Protein AF-A0A914XZV6-F1 (afdb_monomer_lite)

Foldseek 3Di:
DDDDDDDDDDDDDPDDDDDDDDDPPPPVVVVVVVVLVVLLVVAQLAADLCLQQLRDPCAPSDSYHLAPVSLPADLAADPCLVVPNDPCRSNDSYGWQSQADPCLVVVNDPDPRDRHDNDDDDPVNVVSSVVVVVVVVVVVVVVVVPDPDDDDPPPPPDDDDDDDDDDDDDDDDDDDDDDDDDDD

Organism: NCBI:txid310955

Sequence (184 aa):
MEKENPPSTSNTSNCFPSGNNDCDNGDKQKSFSAKQETKRQKYGHLICKFFREGNCREGDSCFYSHNAADSHRTPQLCKEYITGQCRKSLKCNFWHGEHPCKDFHFGRCNALKCRFSHQPLDEYTKAVFDKALKDEEETAASAAANVIPLPPPFSSSQNIPVHCLPPTFPTFSQSANHKKYCAV

Structure (mmCIF, N/CA/C/O backbone):
data_AF-A0A914XZV6-F1
#
_entry.id   AF-A0A914XZV6-F1
#
loop_
_atom_site.group_PDB
_atom_site.id
_atom_site.type_symbol
_atom_site.label_atom_id
_atom_site.label_alt_id
_atom_site.label_comp_id
_atom_site.label_asym_id
_atom_site.label_entity_id
_atom_site.label_seq_id
_atom_site.pdbx_PDB_ins_code
_atom_site.Cartn_x
_atom_site.Cartn_y
_atom_site.Cartn_z
_atom_site.occupancy
_atom_site.B_iso_or_equiv
_atom_site.auth_seq_id
_atom_site.auth_comp_id
_atom_site.auth_asym_id
_atom_site.auth_atom_id
_atom_site.pdbx_PDB_model_num
ATOM 1 N N . MET A 1 1 ? 23.688 -37.736 9.002 1.00 46.72 1 MET A N 1
ATOM 2 C CA . MET A 1 1 ? 23.947 -36.460 8.302 1.00 46.72 1 MET A CA 1
ATOM 3 C C . MET A 1 1 ? 24.187 -36.899 6.870 1.00 46.72 1 MET A C 1
ATOM 5 O O . MET A 1 1 ? 25.152 -37.605 6.669 1.00 46.72 1 MET A O 1
ATOM 9 N N . GLU A 1 2 ? 23.241 -36.843 5.945 1.00 47.66 2 GLU A N 1
ATOM 10 C CA . GLU A 1 2 ? 22.457 -35.699 5.479 1.00 47.66 2 GLU A CA 1
ATOM 11 C C . GLU A 1 2 ? 20.963 -36.020 5.327 1.00 47.66 2 GLU A C 1
ATOM 13 O O . GLU A 1 2 ? 20.524 -37.154 5.499 1.00 47.66 2 GLU A O 1
ATOM 18 N N . LYS A 1 3 ? 20.186 -34.955 5.137 1.00 42.34 3 LYS A N 1
ATOM 19 C CA . LYS A 1 3 ? 18.730 -34.904 5.216 1.00 42.34 3 LYS A CA 1
ATOM 20 C C . LYS A 1 3 ? 18.125 -35.098 3.828 1.00 42.34 3 LYS A C 1
ATOM 22 O O . LYS A 1 3 ? 18.463 -34.341 2.925 1.00 42.34 3 LYS A O 1
ATOM 27 N N . GLU A 1 4 ? 17.159 -35.999 3.708 1.00 46.44 4 GLU A N 1
ATOM 28 C CA . GLU A 1 4 ? 16.165 -35.941 2.637 1.00 46.44 4 GLU A CA 1
ATOM 29 C C . GLU A 1 4 ? 14.956 -35.116 3.114 1.00 46.44 4 GLU A C 1
ATOM 31 O O . GLU A 1 4 ? 14.450 -35.315 4.222 1.00 46.44 4 GLU A O 1
ATOM 36 N N . ASN A 1 5 ? 14.506 -34.161 2.297 1.00 48.47 5 ASN A N 1
ATOM 37 C CA . ASN A 1 5 ? 13.166 -33.568 2.364 1.00 48.47 5 ASN A CA 1
ATOM 38 C C . ASN A 1 5 ? 12.694 -33.238 0.920 1.00 48.47 5 ASN A C 1
ATOM 40 O O . ASN A 1 5 ? 13.542 -32.903 0.091 1.00 48.47 5 ASN A O 1
ATOM 44 N N . PRO A 1 6 ? 11.387 -33.372 0.605 1.00 57.28 6 PRO A N 1
ATOM 45 C CA . PRO A 1 6 ? 10.841 -33.671 -0.729 1.00 57.28 6 PRO A CA 1
ATOM 46 C C . PRO A 1 6 ? 10.378 -32.399 -1.507 1.00 57.28 6 PRO A C 1
ATOM 48 O O . PRO A 1 6 ? 10.600 -31.286 -1.026 1.00 57.28 6 PRO A O 1
ATOM 51 N N . PRO A 1 7 ? 9.788 -32.508 -2.726 1.00 50.50 7 PRO A N 1
ATOM 52 C CA . PRO A 1 7 ? 9.706 -31.407 -3.688 1.00 50.50 7 PRO A CA 1
ATOM 53 C C . PRO A 1 7 ? 8.524 -30.468 -3.411 1.00 50.50 7 PRO A C 1
ATOM 55 O O . PRO A 1 7 ? 7.387 -30.914 -3.267 1.00 50.50 7 PRO A O 1
ATOM 58 N N . SER A 1 8 ? 8.757 -29.154 -3.414 1.00 43.28 8 SER A N 1
ATOM 59 C CA . SER A 1 8 ? 7.680 -28.160 -3.417 1.00 43.28 8 SER A CA 1
ATOM 60 C C . SER A 1 8 ? 7.271 -27.816 -4.851 1.00 43.28 8 SER A C 1
ATOM 62 O O . SER A 1 8 ? 7.803 -26.922 -5.506 1.00 43.28 8 SER A O 1
ATOM 64 N N . THR A 1 9 ? 6.283 -28.550 -5.353 1.00 48.03 9 THR A N 1
ATOM 65 C CA . THR A 1 9 ? 5.455 -28.119 -6.480 1.00 48.03 9 THR A CA 1
ATOM 66 C C . THR A 1 9 ? 4.434 -27.086 -6.004 1.00 48.03 9 THR A C 1
ATOM 68 O O . THR A 1 9 ? 3.605 -27.410 -5.157 1.00 48.03 9 THR A O 1
ATOM 71 N N . SER A 1 10 ? 4.409 -25.902 -6.614 1.00 41.22 10 SER A N 1
ATOM 72 C CA . SER A 1 10 ? 3.159 -25.162 -6.852 1.00 41.22 10 SER A CA 1
ATOM 73 C C . SER A 1 10 ? 3.355 -24.064 -7.899 1.00 41.22 10 SER A C 1
ATOM 75 O O . SER A 1 10 ? 3.516 -22.880 -7.620 1.00 41.22 10 SER A O 1
ATOM 77 N N . ASN A 1 11 ? 3.276 -24.497 -9.157 1.00 51.00 11 ASN A N 1
ATOM 78 C CA . ASN A 1 11 ? 2.692 -23.690 -10.221 1.00 51.00 11 ASN A CA 1
ATOM 79 C C . ASN A 1 11 ? 1.248 -23.332 -9.834 1.00 51.00 11 ASN A C 1
ATOM 81 O O . ASN A 1 11 ? 0.479 -24.224 -9.483 1.00 51.00 11 ASN A O 1
ATOM 85 N N . THR A 1 12 ? 0.843 -22.075 -10.006 1.00 42.53 12 THR A N 1
ATOM 86 C CA . THR A 1 12 ? -0.528 -21.772 -10.446 1.00 42.53 12 THR A CA 1
ATOM 87 C C . THR A 1 12 ? -0.445 -20.870 -11.665 1.00 42.53 12 THR A C 1
ATOM 89 O O . THR A 1 12 ? -0.319 -19.651 -11.613 1.00 42.53 12 THR A O 1
ATOM 92 N N . SER A 1 13 ? -0.420 -21.551 -12.800 1.00 57.28 13 SER A N 1
ATOM 93 C CA . SER A 1 13 ? -0.548 -21.012 -14.137 1.00 57.28 13 SER A CA 1
ATOM 94 C C . SER A 1 13 ? -1.984 -20.518 -14.317 1.00 57.28 13 SER A C 1
ATOM 96 O O . SER A 1 13 ? -2.898 -21.330 -14.393 1.00 57.28 13 SER A O 1
ATOM 98 N N . ASN A 1 14 ? -2.187 -19.207 -14.433 1.00 48.38 14 ASN A N 1
ATOM 99 C CA . ASN A 1 14 ? -3.430 -18.652 -14.970 1.00 48.38 14 ASN A CA 1
ATOM 100 C C . ASN A 1 14 ? -3.168 -18.097 -16.374 1.00 48.38 14 ASN A C 1
ATOM 102 O O . ASN A 1 14 ? -3.183 -16.890 -16.597 1.00 48.38 14 ASN A O 1
ATOM 106 N N . CYS A 1 15 ? -2.932 -19.007 -17.319 1.00 48.03 15 CYS A N 1
ATOM 107 C CA . CYS A 1 15 ? -3.104 -18.746 -18.746 1.00 48.03 15 CYS A CA 1
ATOM 108 C C . CYS A 1 15 ? -4.322 -19.546 -19.211 1.00 48.03 15 CYS A C 1
ATOM 110 O O . CYS A 1 15 ? -4.257 -20.764 -19.364 1.00 48.03 15 CYS A O 1
ATOM 112 N N . PHE A 1 16 ? -5.444 -18.854 -19.397 1.00 35.69 16 PHE A N 1
ATOM 113 C CA . PHE A 1 16 ? -6.627 -19.397 -20.060 1.00 35.69 16 PHE A CA 1
ATOM 114 C C . PHE A 1 16 ? -6.326 -19.604 -21.557 1.00 35.69 16 PHE A C 1
ATOM 116 O O . PHE A 1 16 ? -5.822 -18.672 -22.188 1.00 35.69 16 PHE A O 1
ATOM 123 N N . PRO A 1 17 ? -6.635 -20.769 -22.159 1.00 53.19 17 PRO A N 1
ATOM 124 C CA . PRO A 1 17 ? -6.416 -20.994 -23.578 1.00 53.19 17 PRO A CA 1
ATOM 125 C C . PRO A 1 17 ? -7.685 -20.634 -24.352 1.00 53.19 17 PRO A C 1
ATOM 127 O O . PRO A 1 17 ? -8.712 -21.303 -24.254 1.00 53.19 17 PRO A O 1
ATOM 130 N N . SER A 1 18 ? -7.626 -19.573 -25.146 1.00 45.50 18 SER A N 1
ATOM 131 C CA . SER A 1 18 ? -8.522 -19.387 -26.287 1.00 45.50 18 SER A CA 1
ATOM 132 C C . SER A 1 18 ? -7.847 -18.470 -27.295 1.00 45.50 18 SER A C 1
ATOM 134 O O . SER A 1 18 ? -7.650 -17.290 -27.025 1.00 45.50 18 SER A O 1
ATOM 136 N N . GLY A 1 19 ? -7.519 -19.026 -28.460 1.00 39.50 19 GLY A N 1
ATOM 137 C CA . GLY A 1 19 ? -7.126 -18.260 -29.639 1.00 39.50 19 GLY A CA 1
ATOM 138 C C . GLY A 1 19 ? -5.653 -18.397 -29.995 1.00 39.50 19 GLY A C 1
ATOM 139 O O . GLY A 1 19 ? -4.787 -17.760 -29.406 1.00 39.50 19 GLY A O 1
ATOM 140 N N . ASN A 1 20 ? -5.407 -19.228 -31.001 1.00 56.09 20 ASN A N 1
ATOM 141 C CA . ASN A 1 20 ? -4.133 -19.413 -31.679 1.00 56.09 20 ASN A CA 1
ATOM 142 C C . ASN A 1 20 ? -3.573 -18.063 -32.149 1.00 56.09 20 ASN A C 1
ATOM 144 O O . ASN A 1 20 ? -4.274 -17.325 -32.836 1.00 56.09 20 ASN A O 1
ATOM 148 N N . ASN A 1 21 ? -2.310 -17.790 -31.829 1.00 46.31 21 ASN A N 1
ATOM 149 C CA . ASN A 1 21 ? -1.455 -16.884 -32.586 1.00 46.31 21 ASN A CA 1
ATOM 150 C C . ASN A 1 21 ? -0.027 -17.420 -32.495 1.00 46.31 21 ASN A C 1
ATOM 152 O O . ASN A 1 21 ? 0.624 -17.305 -31.456 1.00 46.31 21 ASN A O 1
ATOM 156 N N . ASP A 1 22 ? 0.434 -18.017 -33.590 1.00 51.00 22 ASP A N 1
ATOM 157 C CA . ASP A 1 22 ? 1.842 -18.267 -33.858 1.00 51.00 22 ASP A CA 1
ATOM 158 C C . ASP A 1 22 ? 2.616 -16.947 -33.737 1.00 51.00 22 ASP A C 1
ATOM 160 O O . ASP A 1 22 ? 2.443 -16.025 -34.535 1.00 51.00 22 ASP A O 1
ATOM 164 N N . CYS A 1 23 ? 3.455 -16.828 -32.709 1.00 53.78 23 CYS A N 1
ATOM 165 C CA . CYS A 1 23 ? 4.349 -15.691 -32.529 1.00 53.78 23 CYS A CA 1
ATOM 166 C C . CYS A 1 23 ? 5.803 -16.168 -32.503 1.00 53.78 23 CYS A C 1
ATOM 168 O O . CYS A 1 23 ? 6.441 -16.276 -31.456 1.00 53.78 23 CYS A O 1
ATOM 170 N N . ASP A 1 24 ? 6.341 -16.420 -33.696 1.00 56.81 24 ASP A N 1
ATOM 171 C CA . ASP A 1 24 ? 7.783 -16.508 -33.922 1.00 56.81 24 ASP A CA 1
ATOM 172 C C . ASP A 1 24 ? 8.418 -15.134 -33.617 1.00 56.81 24 ASP A C 1
ATOM 174 O O . ASP A 1 24 ? 8.436 -14.209 -34.428 1.00 56.81 24 ASP A O 1
ATOM 178 N N . ASN A 1 25 ? 8.817 -14.952 -32.356 1.00 57.12 25 ASN A N 1
ATOM 179 C CA . ASN A 1 25 ? 9.500 -13.763 -31.834 1.00 57.12 25 ASN A CA 1
ATOM 180 C C . ASN A 1 25 ? 10.600 -14.173 -30.823 1.00 57.12 25 ASN A C 1
ATOM 182 O O . ASN A 1 25 ? 10.847 -13.510 -29.810 1.00 57.12 25 ASN A O 1
ATOM 186 N N . GLY A 1 26 ? 11.243 -15.317 -31.092 1.00 54.28 26 GLY A N 1
ATOM 187 C CA . GLY A 1 26 ? 12.045 -16.093 -30.139 1.00 54.28 26 GLY A CA 1
ATOM 188 C C . GLY A 1 26 ? 13.402 -15.507 -29.732 1.00 54.28 26 GLY A C 1
ATOM 189 O O . GLY A 1 26 ? 13.894 -15.826 -28.649 1.00 54.28 26 GLY A O 1
ATOM 190 N N . ASP A 1 27 ? 14.000 -14.607 -30.515 1.00 57.16 27 ASP A N 1
ATOM 191 C CA . ASP A 1 27 ? 15.376 -14.160 -30.237 1.00 57.16 27 ASP A CA 1
ATOM 192 C C . ASP A 1 27 ? 15.462 -12.885 -29.384 1.00 57.16 27 ASP A C 1
ATOM 194 O O . ASP A 1 27 ? 16.403 -12.697 -28.606 1.00 57.16 27 ASP A O 1
ATOM 198 N N . LYS A 1 28 ? 14.458 -12.001 -29.457 1.00 52.66 28 LYS A N 1
ATOM 199 C CA . LYS A 1 28 ? 14.487 -10.718 -28.728 1.00 52.66 28 LYS A CA 1
ATOM 200 C C . LYS A 1 28 ? 13.964 -10.831 -27.297 1.00 52.66 28 LYS A C 1
ATOM 202 O O . LYS A 1 28 ? 14.504 -10.167 -26.416 1.00 52.66 28 LYS A O 1
ATOM 207 N N . GLN A 1 29 ? 12.984 -11.694 -27.028 1.00 55.72 29 GLN A N 1
ATOM 208 C CA . GLN A 1 29 ? 12.427 -11.867 -25.677 1.00 55.72 29 GLN A CA 1
ATOM 209 C C . GLN A 1 29 ? 13.395 -12.593 -24.724 1.00 55.72 29 GLN A C 1
ATOM 211 O O . GLN A 1 29 ? 13.453 -12.279 -23.533 1.00 55.72 29 GLN A O 1
ATOM 216 N N . LYS A 1 30 ? 14.229 -13.498 -25.252 1.00 53.41 30 LYS A N 1
ATOM 217 C CA . LYS A 1 30 ? 15.160 -14.325 -24.465 1.00 53.41 30 LYS A CA 1
ATOM 218 C C . LYS A 1 30 ? 16.270 -13.512 -23.786 1.00 53.41 30 LYS A C 1
ATOM 220 O O . LYS A 1 30 ? 16.672 -13.816 -22.664 1.00 53.41 30 LYS A O 1
ATOM 225 N N . SER A 1 31 ? 16.729 -12.438 -24.431 1.00 58.28 31 SER A N 1
ATOM 226 C CA . SER A 1 31 ? 17.808 -11.582 -23.915 1.00 58.28 31 SER A CA 1
ATOM 227 C C . SER A 1 31 ? 17.356 -10.606 -22.815 1.00 58.28 31 SER A C 1
ATOM 229 O O . SER A 1 31 ? 18.148 -10.271 -21.929 1.00 58.28 31 SER A O 1
ATOM 231 N N . PHE A 1 32 ? 16.084 -10.187 -22.810 1.00 58.97 32 PHE A N 1
ATOM 232 C CA . PHE A 1 32 ? 15.532 -9.296 -21.781 1.00 58.97 32 PHE A CA 1
ATOM 233 C C . PHE A 1 32 ? 15.260 -10.021 -20.456 1.00 58.97 32 PHE A C 1
ATOM 235 O O . PHE A 1 32 ? 15.641 -9.499 -19.404 1.00 58.97 32 PHE A O 1
ATOM 242 N N . SER A 1 33 ? 14.681 -11.227 -20.490 1.00 64.44 33 SER A N 1
ATOM 243 C CA . SER A 1 33 ? 14.418 -12.014 -19.272 1.00 64.44 33 SER A CA 1
ATOM 244 C C . SER A 1 33 ? 15.703 -12.482 -18.587 1.00 64.44 33 SER A C 1
ATOM 246 O O . SER A 1 33 ? 15.841 -12.310 -17.379 1.00 64.44 33 SER A O 1
ATOM 248 N N . ALA A 1 34 ? 16.708 -12.940 -19.345 1.00 69.69 34 ALA A N 1
ATOM 249 C CA . ALA A 1 34 ? 18.006 -13.325 -18.776 1.00 69.69 34 ALA A CA 1
ATOM 250 C C . ALA A 1 34 ? 18.707 -12.148 -18.062 1.00 69.69 34 ALA A C 1
ATOM 252 O O . ALA A 1 34 ? 19.326 -12.293 -17.003 1.00 69.69 34 ALA A O 1
ATOM 253 N N . LYS A 1 35 ? 18.567 -10.932 -18.604 1.00 70.19 35 LYS A N 1
ATOM 254 C CA . LYS A 1 35 ? 19.111 -9.716 -17.986 1.00 70.19 35 LYS A CA 1
ATOM 255 C C . LYS A 1 35 ? 18.319 -9.265 -16.752 1.00 70.19 35 LYS A C 1
ATOM 257 O O . LYS A 1 35 ? 18.899 -8.649 -15.859 1.00 70.19 35 LYS A O 1
ATOM 262 N N . GLN A 1 36 ? 17.016 -9.536 -16.679 1.00 73.12 36 GLN A N 1
ATOM 263 C CA . GLN A 1 36 ? 16.234 -9.290 -15.462 1.00 73.12 36 GLN A CA 1
ATOM 264 C C . GLN A 1 36 ? 16.575 -10.290 -14.358 1.00 73.12 36 GLN A C 1
ATOM 266 O O . GLN A 1 36 ? 16.710 -9.893 -13.202 1.00 73.12 36 GLN A O 1
ATOM 271 N N . GLU A 1 37 ? 16.782 -11.555 -14.706 1.00 77.38 37 GLU A N 1
ATOM 272 C CA . GLU A 1 37 ? 17.082 -12.607 -13.737 1.00 77.38 37 GLU A CA 1
ATOM 273 C C . GLU A 1 37 ? 18.427 -12.384 -13.039 1.00 77.38 37 GLU A C 1
ATOM 275 O O . GLU A 1 37 ? 18.504 -12.394 -11.811 1.00 77.38 37 GLU A O 1
ATOM 280 N N . THR A 1 38 ? 19.463 -12.017 -13.794 1.00 84.44 38 THR A N 1
ATOM 281 C CA . THR A 1 38 ? 20.764 -11.620 -13.222 1.00 84.44 38 THR A CA 1
ATOM 282 C C . THR A 1 38 ? 20.660 -10.401 -12.294 1.00 84.44 38 THR A C 1
ATOM 284 O O . THR A 1 38 ? 21.340 -10.332 -11.268 1.00 84.44 38 THR A O 1
ATOM 287 N N . LYS A 1 39 ? 19.777 -9.438 -12.597 1.00 85.12 39 LYS A N 1
ATOM 288 C CA . LYS A 1 39 ? 19.504 -8.301 -11.701 1.00 85.12 39 LYS A CA 1
ATOM 289 C C . LYS A 1 39 ? 18.753 -8.722 -10.441 1.00 85.12 39 LYS A C 1
ATOM 291 O O . LYS A 1 39 ? 19.114 -8.237 -9.374 1.00 85.12 39 LYS A O 1
ATOM 296 N N . ARG A 1 40 ? 17.764 -9.615 -10.539 1.00 84.06 40 ARG A N 1
ATOM 297 C CA . ARG A 1 40 ? 17.054 -10.185 -9.380 1.00 84.06 40 ARG A CA 1
ATOM 298 C C . ARG A 1 40 ? 17.995 -10.967 -8.470 1.00 84.06 40 ARG A C 1
ATOM 300 O O . ARG A 1 40 ? 17.920 -10.812 -7.263 1.00 84.06 40 ARG A O 1
ATOM 307 N N . GLN A 1 41 ? 18.944 -11.721 -9.017 1.00 86.19 41 GLN A N 1
ATOM 308 C CA . GLN A 1 41 ? 19.966 -12.395 -8.206 1.00 86.19 41 GLN A CA 1
ATOM 309 C C . GLN A 1 41 ? 20.847 -11.391 -7.447 1.00 86.19 41 GLN A C 1
ATOM 311 O O . GLN A 1 41 ? 21.170 -11.593 -6.279 1.00 86.19 41 GLN A O 1
ATOM 316 N N . LYS A 1 42 ? 21.202 -10.270 -8.086 1.00 88.44 42 LYS A N 1
ATOM 317 C CA . LYS A 1 42 ? 22.071 -9.251 -7.484 1.00 88.44 42 LYS A CA 1
ATOM 318 C C . LYS A 1 42 ? 21.356 -8.321 -6.498 1.00 88.44 42 LYS A C 1
ATOM 320 O O . LYS A 1 42 ? 21.965 -7.905 -5.519 1.00 88.44 42 LYS A O 1
ATOM 325 N N . TYR A 1 43 ? 20.103 -7.958 -6.764 1.00 88.38 43 TYR A N 1
ATOM 326 C CA . TYR A 1 43 ? 19.368 -6.915 -6.034 1.00 88.38 43 TYR A CA 1
ATOM 327 C C . TYR A 1 43 ? 18.072 -7.403 -5.388 1.00 88.38 43 TYR A C 1
ATOM 329 O O . TYR A 1 43 ? 17.404 -6.619 -4.721 1.00 88.38 43 TYR A O 1
ATOM 337 N N . GLY A 1 44 ? 17.728 -8.679 -5.539 1.00 85.50 44 GLY A N 1
ATOM 338 C CA . GLY A 1 44 ? 16.507 -9.259 -4.991 1.00 85.50 44 GLY A CA 1
ATOM 339 C C . GLY A 1 44 ? 16.465 -9.241 -3.471 1.00 85.50 44 GLY A C 1
ATOM 340 O O . GLY A 1 44 ? 15.384 -9.223 -2.927 1.00 85.50 44 GLY A O 1
ATOM 341 N N . HIS A 1 45 ? 17.601 -9.155 -2.778 1.00 84.19 45 HIS A N 1
ATOM 342 C CA . HIS A 1 45 ? 17.635 -8.971 -1.322 1.00 84.19 45 HIS A CA 1
ATOM 343 C C . HIS A 1 45 ? 17.413 -7.510 -0.887 1.00 84.19 45 HIS A C 1
ATOM 345 O O . HIS A 1 45 ? 17.244 -7.230 0.295 1.00 84.19 45 HIS A O 1
ATOM 351 N N . LEU A 1 46 ? 17.467 -6.548 -1.816 1.00 89.62 46 LEU A N 1
ATOM 352 C CA . LEU A 1 46 ? 17.257 -5.138 -1.507 1.00 89.62 46 LEU A CA 1
ATOM 353 C C . LEU A 1 46 ? 15.784 -4.801 -1.669 1.00 89.62 46 LEU A C 1
ATOM 355 O O . LEU A 1 46 ? 15.208 -4.987 -2.741 1.00 89.62 46 LEU A O 1
ATOM 359 N N . ILE A 1 47 ? 15.202 -4.220 -0.627 1.00 89.06 47 ILE A N 1
ATOM 360 C CA . ILE A 1 47 ? 13.825 -3.743 -0.664 1.00 89.06 47 ILE A CA 1
ATOM 361 C C . ILE A 1 47 ? 13.640 -2.642 -1.731 1.00 89.06 47 ILE A C 1
ATOM 363 O O . ILE A 1 47 ? 14.396 -1.665 -1.810 1.00 89.06 47 ILE A O 1
ATOM 367 N N . CYS A 1 48 ? 12.601 -2.768 -2.556 1.00 90.38 48 CYS A N 1
ATOM 368 C CA . CYS A 1 48 ? 12.301 -1.829 -3.633 1.00 90.38 48 CYS A CA 1
ATOM 369 C C . CYS A 1 48 ? 11.914 -0.453 -3.086 1.00 90.38 48 CYS A C 1
ATOM 371 O O . CYS A 1 48 ? 10.840 -0.284 -2.515 1.00 90.38 48 CYS A O 1
ATOM 373 N N . LYS A 1 49 ? 12.723 0.579 -3.346 1.00 89.44 49 LYS A N 1
ATOM 374 C CA . LYS A 1 49 ? 12.441 1.969 -2.934 1.00 89.44 49 LYS A CA 1
ATOM 375 C C . LYS A 1 49 ? 11.010 2.425 -3.259 1.00 89.44 49 LYS A C 1
ATOM 377 O O . LYS A 1 49 ? 10.345 2.996 -2.400 1.00 89.44 49 LYS A O 1
ATOM 382 N N . PHE A 1 50 ? 10.534 2.171 -4.477 1.00 89.75 50 PHE A N 1
ATOM 383 C CA . PHE A 1 50 ? 9.210 2.625 -4.915 1.00 89.75 50 PHE A CA 1
ATOM 384 C C . PHE A 1 50 ? 8.074 1.846 -4.260 1.00 89.75 50 PHE A C 1
ATOM 386 O O . PHE A 1 50 ? 7.000 2.402 -4.036 1.00 89.75 50 PHE A O 1
ATOM 393 N N . PHE A 1 51 ? 8.305 0.575 -3.935 1.00 89.00 51 PHE A N 1
ATOM 394 C CA . PHE A 1 51 ? 7.338 -0.251 -3.220 1.00 89.00 51 PHE A CA 1
ATOM 395 C C . PHE A 1 51 ? 7.138 0.254 -1.799 1.00 89.00 51 PHE A C 1
ATOM 397 O O . PHE A 1 51 ? 6.005 0.435 -1.369 1.00 89.00 51 PHE A O 1
ATOM 404 N N . ARG A 1 52 ? 8.230 0.641 -1.133 1.00 87.56 52 ARG A N 1
ATOM 405 C CA . ARG A 1 52 ? 8.177 1.292 0.182 1.00 87.56 52 ARG A CA 1
ATOM 406 C C . ARG A 1 52 ? 7.323 2.552 0.165 1.00 87.56 52 ARG A C 1
ATOM 408 O O . ARG A 1 52 ? 6.676 2.877 1.146 1.00 87.56 52 ARG A O 1
ATOM 415 N N . GLU A 1 53 ? 7.294 3.286 -0.939 1.00 85.38 53 GLU A N 1
ATOM 416 C CA . GLU A 1 53 ? 6.471 4.493 -1.070 1.00 85.38 53 GLU A CA 1
ATOM 417 C C . GLU A 1 53 ? 5.032 4.191 -1.548 1.00 85.38 53 GLU A C 1
ATOM 419 O O . GLU A 1 53 ? 4.179 5.084 -1.570 1.00 85.38 53 GLU A O 1
ATOM 424 N N . GLY A 1 54 ? 4.722 2.933 -1.882 1.00 84.19 54 GLY A N 1
ATOM 425 C CA . GLY A 1 54 ? 3.440 2.500 -2.453 1.00 84.19 54 GLY A CA 1
ATOM 426 C C . GLY A 1 54 ? 3.233 3.001 -3.888 1.00 84.19 54 GLY A C 1
ATOM 427 O O . GLY A 1 54 ? 2.118 3.295 -4.315 1.00 84.19 54 GLY A O 1
ATOM 428 N N . ASN A 1 55 ? 4.333 3.198 -4.619 1.00 84.94 55 ASN A N 1
ATOM 429 C CA . ASN A 1 55 ? 4.369 3.740 -5.977 1.00 84.94 55 ASN A CA 1
ATOM 430 C C . ASN A 1 55 ? 5.068 2.806 -6.984 1.00 84.94 55 ASN A C 1
ATOM 432 O O . ASN A 1 55 ? 5.276 3.217 -8.128 1.00 84.94 55 ASN A O 1
ATOM 436 N N . CYS A 1 56 ? 5.436 1.581 -6.589 1.00 88.06 56 CYS A N 1
ATOM 437 C CA . CYS A 1 56 ? 6.001 0.597 -7.512 1.00 88.06 56 CYS A CA 1
ATOM 438 C C . CYS A 1 56 ? 4.976 0.239 -8.595 1.00 88.06 56 CYS A C 1
ATOM 440 O O . CYS A 1 56 ? 3.820 -0.033 -8.283 1.00 88.06 56 CYS A O 1
ATOM 442 N N . ARG A 1 57 ? 5.405 0.257 -9.861 1.00 85.50 57 ARG A N 1
ATOM 443 C CA . ARG A 1 57 ? 4.577 -0.130 -11.017 1.00 85.50 57 ARG A CA 1
ATOM 444 C C . ARG A 1 57 ? 4.834 -1.564 -11.472 1.00 85.50 57 ARG A C 1
ATOM 446 O O . ARG A 1 57 ? 3.990 -2.140 -12.137 1.00 85.50 57 ARG A O 1
ATOM 453 N N . GLU A 1 58 ? 5.989 -2.113 -11.099 1.00 84.75 58 GLU A N 1
ATOM 454 C CA . GLU A 1 58 ? 6.456 -3.427 -11.545 1.00 84.75 58 GLU A CA 1
ATOM 455 C C . GLU A 1 58 ? 5.764 -4.591 -10.817 1.00 84.75 58 GLU A C 1
ATOM 457 O O . GLU A 1 58 ? 5.771 -5.710 -11.320 1.00 84.75 58 GLU A O 1
ATOM 462 N N . GLY A 1 59 ? 5.195 -4.346 -9.628 1.00 82.00 59 GLY A N 1
ATOM 463 C CA . GLY A 1 59 ? 4.565 -5.392 -8.816 1.00 82.00 59 GLY A CA 1
ATOM 464 C C . GLY A 1 59 ? 5.500 -6.589 -8.606 1.00 82.00 59 GLY A C 1
ATOM 465 O O . GLY A 1 59 ? 6.674 -6.415 -8.284 1.00 82.00 59 GLY A O 1
ATOM 466 N N . ASP A 1 60 ? 5.013 -7.799 -8.843 1.00 82.50 60 ASP A N 1
ATOM 467 C CA . ASP A 1 60 ? 5.783 -9.043 -8.681 1.00 82.50 60 ASP A CA 1
ATOM 468 C C . ASP A 1 60 ? 6.979 -9.179 -9.637 1.00 82.50 60 ASP A C 1
ATOM 470 O O . ASP A 1 60 ? 7.941 -9.902 -9.360 1.00 82.50 60 ASP A O 1
ATOM 474 N N . SER A 1 61 ? 6.959 -8.443 -10.752 1.00 85.38 61 SER A N 1
ATOM 475 C CA . SER A 1 61 ? 8.044 -8.423 -11.740 1.00 85.38 61 SER A CA 1
ATOM 476 C C . SER A 1 61 ? 9.173 -7.454 -11.373 1.00 85.38 61 SER A C 1
ATOM 478 O O . SER A 1 61 ? 10.099 -7.246 -12.157 1.00 85.38 61 SER A O 1
ATOM 480 N N . CYS A 1 62 ? 9.145 -6.866 -10.171 1.00 89.31 62 CYS A N 1
ATOM 481 C CA . CYS A 1 62 ? 10.241 -6.029 -9.703 1.00 89.31 62 CYS A CA 1
ATOM 482 C C . CYS A 1 62 ? 11.542 -6.833 -9.547 1.00 89.31 62 CYS A C 1
ATOM 484 O O . CYS A 1 62 ? 11.560 -8.004 -9.156 1.00 89.31 62 CYS A O 1
ATOM 486 N N . PHE A 1 63 ? 12.664 -6.179 -9.853 1.00 90.44 63 PHE A N 1
ATOM 487 C CA . PHE A 1 63 ? 14.004 -6.742 -9.669 1.00 90.44 63 PHE A CA 1
ATOM 488 C C . PHE A 1 63 ? 14.549 -6.568 -8.244 1.00 90.44 63 PHE A C 1
ATOM 490 O O . PHE A 1 63 ? 15.603 -7.110 -7.915 1.00 90.44 63 PHE A O 1
ATOM 497 N N . TYR A 1 64 ? 13.826 -5.812 -7.424 1.00 91.44 64 TYR A N 1
ATOM 498 C CA . TYR A 1 64 ? 14.048 -5.608 -5.999 1.00 91.44 64 TYR A CA 1
ATOM 499 C C . TYR A 1 64 ? 12.991 -6.381 -5.198 1.00 91.44 64 TYR A C 1
ATOM 501 O O . TYR A 1 64 ? 11.900 -6.627 -5.714 1.00 91.44 64 TYR A O 1
ATOM 509 N N . SER A 1 65 ? 13.273 -6.712 -3.938 1.00 89.38 65 SER A N 1
ATOM 510 C CA . SER A 1 65 ? 12.301 -7.395 -3.077 1.00 89.38 65 SER A CA 1
ATOM 511 C C . SER A 1 65 ? 11.150 -6.482 -2.660 1.00 89.38 65 SER A C 1
ATOM 513 O O . SER A 1 65 ? 11.319 -5.281 -2.422 1.00 89.38 65 SER A O 1
ATOM 515 N N . HIS A 1 66 ? 9.966 -7.082 -2.570 1.00 89.25 66 HIS A N 1
ATOM 516 C CA . HIS A 1 66 ? 8.755 -6.520 -1.973 1.00 89.25 66 HIS A CA 1
ATOM 517 C C . HIS A 1 66 ? 8.401 -7.196 -0.637 1.00 89.25 66 HIS A C 1
ATOM 519 O O . HIS A 1 66 ? 7.361 -6.903 -0.050 1.00 89.25 66 HIS A O 1
ATOM 525 N N . ASN A 1 67 ? 9.256 -8.088 -0.138 1.00 86.25 67 ASN A N 1
ATOM 526 C CA . ASN A 1 67 ? 9.028 -8.771 1.120 1.00 86.25 67 ASN A CA 1
ATOM 527 C C . ASN A 1 67 ? 9.335 -7.837 2.298 1.00 86.25 67 ASN A C 1
ATOM 529 O O . ASN A 1 67 ? 10.402 -7.226 2.373 1.00 86.25 67 ASN A O 1
ATOM 533 N N . ALA A 1 68 ? 8.409 -7.738 3.250 1.00 84.69 68 ALA A N 1
ATOM 534 C CA . ALA A 1 68 ? 8.564 -6.867 4.412 1.00 84.69 68 ALA A CA 1
ATOM 535 C C . ALA A 1 68 ? 9.728 -7.300 5.324 1.00 84.69 68 ALA A C 1
ATOM 537 O O . ALA A 1 68 ? 10.333 -6.448 5.986 1.00 84.69 68 ALA A O 1
ATOM 538 N N . ALA A 1 69 ? 10.073 -8.595 5.322 1.00 82.62 69 ALA A N 1
ATOM 539 C CA . ALA A 1 69 ? 11.201 -9.141 6.078 1.00 82.62 69 ALA A CA 1
ATOM 540 C C . ALA A 1 69 ? 12.545 -8.515 5.658 1.00 82.62 69 ALA A C 1
ATOM 542 O O . ALA A 1 69 ? 13.367 -8.189 6.514 1.00 82.62 69 ALA A O 1
ATOM 543 N N . ASP A 1 70 ? 12.721 -8.221 4.366 1.00 84.69 70 ASP A N 1
ATOM 544 C CA . ASP A 1 70 ? 13.959 -7.642 3.820 1.00 84.69 70 ASP A CA 1
ATOM 545 C C . ASP A 1 70 ? 14.103 -6.140 4.122 1.00 84.69 70 ASP A C 1
ATOM 547 O O . ASP A 1 70 ? 15.137 -5.529 3.851 1.00 84.69 70 ASP A O 1
ATOM 551 N N . SER A 1 71 ? 13.079 -5.504 4.704 1.00 81.50 71 SER A N 1
ATOM 552 C CA . SER A 1 71 ? 13.151 -4.086 5.064 1.00 81.50 71 SER A CA 1
ATOM 553 C C . SER A 1 71 ? 14.040 -3.824 6.285 1.00 81.50 71 SER A C 1
ATOM 555 O O . SER A 1 71 ? 14.548 -2.711 6.415 1.00 81.50 71 SER A O 1
ATOM 557 N N . HIS A 1 72 ? 14.218 -4.810 7.180 1.00 81.88 72 HIS A N 1
ATOM 558 C CA . HIS A 1 72 ? 14.930 -4.681 8.465 1.00 81.88 72 HIS A CA 1
ATOM 559 C C . HIS A 1 72 ? 14.425 -3.514 9.350 1.00 81.88 72 HIS A C 1
ATOM 561 O O . HIS A 1 72 ? 15.138 -3.018 10.224 1.00 81.88 72 HIS A O 1
ATOM 567 N N . ARG A 1 73 ? 13.194 -3.042 9.118 1.00 86.88 73 ARG A N 1
ATOM 568 C CA . ARG A 1 73 ? 12.566 -1.927 9.844 1.00 86.88 73 ARG A CA 1
ATOM 569 C C . ARG A 1 73 ? 11.596 -2.419 10.904 1.00 86.88 73 ARG A C 1
ATOM 571 O O . ARG A 1 73 ? 11.174 -3.572 10.873 1.00 86.88 73 ARG A O 1
ATOM 578 N N . THR A 1 74 ? 11.193 -1.522 11.802 1.00 88.12 74 THR A N 1
ATOM 579 C CA . THR A 1 74 ? 10.202 -1.843 12.828 1.00 88.12 74 THR A CA 1
ATOM 580 C C . THR A 1 74 ? 8.897 -2.291 12.161 1.00 88.12 74 THR A C 1
ATOM 582 O O . THR A 1 74 ? 8.350 -1.514 11.369 1.00 88.12 74 THR A O 1
ATOM 585 N N . PRO A 1 75 ? 8.375 -3.490 12.495 1.00 86.56 75 PRO A N 1
ATOM 586 C CA . PRO A 1 75 ? 7.142 -4.048 11.945 1.00 86.56 75 PRO A CA 1
ATOM 587 C C . PRO A 1 75 ? 5.897 -3.369 12.522 1.00 86.56 75 PRO A C 1
ATOM 589 O O . PRO A 1 75 ? 5.032 -3.990 13.130 1.00 86.56 75 PRO A O 1
ATOM 592 N N . GLN A 1 76 ? 5.835 -2.054 12.375 1.00 88.69 76 GLN A N 1
ATOM 593 C CA . GLN A 1 76 ? 4.690 -1.239 12.732 1.00 88.69 76 GLN A CA 1
ATOM 594 C C . GLN A 1 76 ? 4.400 -0.268 11.603 1.00 88.69 76 GLN A C 1
ATOM 596 O O . GLN A 1 76 ? 5.311 0.319 11.013 1.00 88.69 76 GLN A O 1
ATOM 601 N N . LEU A 1 77 ? 3.114 -0.098 11.314 1.00 88.81 77 LEU A N 1
ATOM 602 C CA . LEU A 1 77 ? 2.648 0.824 10.298 1.00 88.81 77 LEU A CA 1
ATOM 603 C C . LEU A 1 77 ? 2.914 2.273 10.722 1.00 88.81 77 LEU A C 1
ATOM 605 O O . LEU A 1 77 ? 2.565 2.699 11.823 1.00 88.81 77 LEU A O 1
ATOM 609 N N . CYS A 1 78 ? 3.515 3.063 9.837 1.00 91.12 78 CYS A N 1
ATOM 610 C CA . CYS A 1 78 ? 3.747 4.475 10.105 1.00 91.12 78 CYS A CA 1
ATOM 611 C C . CYS A 1 78 ? 2.421 5.248 10.105 1.00 91.12 78 CYS A C 1
ATOM 613 O O . CYS A 1 78 ? 1.820 5.454 9.051 1.00 91.12 78 CYS A O 1
ATOM 615 N N . LYS A 1 79 ? 2.008 5.770 11.264 1.00 90.69 79 LYS A N 1
ATOM 616 C CA . LYS A 1 79 ? 0.791 6.591 11.391 1.00 90.69 79 LYS A CA 1
ATOM 617 C C . LYS A 1 79 ? 0.783 7.805 10.449 1.00 90.69 79 LYS A C 1
ATOM 619 O O . LYS A 1 79 ? -0.240 8.108 9.845 1.00 90.69 79 LYS A O 1
ATOM 624 N N . GLU A 1 80 ? 1.931 8.462 10.271 1.00 92.44 80 GLU A N 1
ATOM 625 C CA . GLU A 1 80 ? 2.078 9.613 9.364 1.00 92.44 80 GLU A CA 1
ATOM 626 C C . GLU A 1 80 ? 1.997 9.216 7.882 1.00 92.44 80 GLU A C 1
ATOM 628 O O . GLU A 1 80 ? 1.699 10.047 7.028 1.00 92.44 80 GLU A O 1
ATOM 633 N N . TYR A 1 81 ? 2.294 7.961 7.540 1.00 91.56 81 TYR A N 1
ATOM 634 C CA . TYR A 1 81 ? 2.185 7.480 6.164 1.00 91.56 81 TYR A CA 1
ATOM 635 C C . TYR A 1 81 ? 0.729 7.242 5.771 1.00 91.56 81 TYR A C 1
ATOM 637 O O . TYR A 1 81 ? 0.339 7.626 4.672 1.00 91.56 81 TYR A O 1
ATOM 645 N N . ILE A 1 82 ? -0.080 6.694 6.687 1.00 88.94 82 ILE A N 1
ATOM 646 C CA . ILE A 1 82 ? -1.524 6.491 6.481 1.00 88.94 82 ILE A CA 1
ATOM 647 C C . ILE A 1 82 ? -2.210 7.826 6.168 1.00 88.94 82 ILE A C 1
ATOM 649 O O . ILE A 1 82 ? -3.017 7.911 5.248 1.00 88.94 82 ILE A O 1
ATOM 653 N N . THR A 1 83 ? -1.851 8.885 6.898 1.00 89.81 83 THR A N 1
ATOM 654 C CA . THR A 1 83 ? -2.402 10.234 6.694 1.00 89.81 83 THR A CA 1
ATOM 655 C C . THR A 1 83 ? -1.749 10.996 5.536 1.00 89.81 83 THR A C 1
ATOM 657 O O . THR A 1 83 ? -2.175 12.107 5.224 1.00 89.81 83 THR A O 1
ATOM 660 N N . GLY A 1 84 ? -0.712 10.435 4.902 1.00 89.06 84 GLY A N 1
ATOM 661 C CA . GLY A 1 84 ? 0.013 11.054 3.789 1.00 89.06 84 GLY A CA 1
ATOM 662 C C . GLY A 1 84 ? 0.973 12.186 4.181 1.00 89.06 84 GLY A C 1
ATOM 663 O O . GLY A 1 84 ? 1.411 12.936 3.313 1.00 89.06 84 GLY A O 1
ATOM 664 N N . GLN A 1 85 ? 1.316 12.326 5.464 1.00 91.19 85 GLN A N 1
ATOM 665 C CA . GLN A 1 85 ? 2.138 13.423 6.001 1.00 91.19 85 GLN A CA 1
ATOM 666 C C . GLN A 1 85 ? 3.573 13.011 6.373 1.00 91.19 85 GLN A C 1
ATOM 668 O O . GLN A 1 85 ? 4.362 13.843 6.823 1.00 91.19 85 GLN A O 1
ATOM 673 N N . CYS A 1 86 ? 3.951 11.745 6.172 1.00 91.44 86 CYS A N 1
ATOM 674 C CA . CYS A 1 86 ? 5.290 11.261 6.499 1.00 91.44 86 CYS A CA 1
ATOM 675 C C . CYS A 1 86 ? 6.376 11.943 5.646 1.00 91.44 86 CYS A C 1
ATOM 677 O O . CYS A 1 86 ? 6.549 11.641 4.465 1.00 91.44 86 CYS A O 1
ATOM 679 N N . ARG A 1 87 ? 7.189 12.802 6.273 1.00 91.25 87 ARG A N 1
ATOM 680 C CA . ARG A 1 87 ? 8.347 13.462 5.630 1.00 91.25 87 ARG A CA 1
ATOM 681 C C . ARG A 1 87 ? 9.614 12.603 5.607 1.00 91.25 87 ARG A C 1
ATOM 683 O O . ARG A 1 87 ? 10.587 12.945 4.943 1.00 91.25 87 ARG A O 1
ATOM 690 N N . LYS A 1 88 ? 9.614 11.485 6.339 1.00 87.94 88 LYS A N 1
ATOM 691 C CA . LYS A 1 88 ? 10.791 10.625 6.537 1.00 87.94 88 LYS A CA 1
ATOM 692 C C . LYS A 1 88 ? 11.055 9.705 5.335 1.00 87.94 88 LYS A C 1
ATOM 694 O O . LYS A 1 88 ? 12.177 9.225 5.208 1.00 87.94 88 LYS A O 1
ATOM 699 N N . SER A 1 89 ? 10.068 9.485 4.449 1.00 81.56 89 SER A N 1
ATOM 700 C CA . SER A 1 89 ? 10.160 8.635 3.240 1.00 81.56 89 SER A CA 1
ATOM 701 C C . SER A 1 89 ? 10.961 7.344 3.523 1.00 81.56 89 SER A C 1
ATOM 703 O O . SER A 1 89 ? 10.553 6.544 4.366 1.00 81.56 89 SER A O 1
ATOM 705 N N . LEU A 1 90 ? 12.127 7.154 2.900 1.00 82.62 90 LEU A N 1
ATOM 706 C CA . LEU A 1 90 ? 12.978 5.968 3.046 1.00 82.62 90 LEU A CA 1
ATOM 707 C C . LEU A 1 90 ? 13.787 5.892 4.344 1.00 82.62 90 LEU A C 1
ATOM 709 O O . LEU A 1 90 ? 14.388 4.857 4.624 1.00 82.62 90 LEU A O 1
ATOM 713 N N . LYS A 1 91 ? 13.836 6.964 5.125 1.00 86.56 91 LYS A N 1
ATOM 714 C CA . LYS A 1 91 ? 14.484 6.989 6.442 1.00 86.56 91 LYS A CA 1
ATOM 715 C C . LYS A 1 91 ? 13.474 6.794 7.574 1.00 86.56 91 LYS A C 1
ATOM 717 O O . LYS A 1 91 ? 13.831 6.916 8.738 1.00 86.56 91 LYS A O 1
ATOM 722 N N . CYS A 1 92 ? 12.204 6.534 7.253 1.00 90.62 92 CYS A N 1
ATOM 723 C CA . CYS A 1 92 ? 11.213 6.228 8.273 1.00 90.62 92 CYS A CA 1
ATOM 724 C C . CYS A 1 92 ? 11.538 4.879 8.922 1.00 90.62 92 CYS A C 1
ATOM 726 O O . CYS A 1 92 ? 11.761 3.905 8.205 1.00 90.62 92 CYS A O 1
ATOM 728 N N . ASN A 1 93 ? 11.531 4.822 10.254 1.00 89.94 93 ASN A N 1
ATOM 729 C CA . ASN A 1 93 ? 11.777 3.592 11.015 1.00 89.94 93 ASN A CA 1
ATOM 730 C C . ASN A 1 93 ? 10.608 2.597 10.929 1.00 89.94 93 ASN A C 1
ATOM 732 O O . ASN A 1 93 ? 10.784 1.419 11.211 1.00 89.94 93 ASN A O 1
ATOM 736 N N . PHE A 1 94 ? 9.432 3.080 10.528 1.00 90.94 94 PHE A N 1
ATOM 737 C CA . PHE A 1 94 ? 8.187 2.327 10.429 1.00 90.94 94 PHE A CA 1
ATOM 738 C C . PHE A 1 94 ? 7.888 1.911 8.984 1.00 90.94 94 PHE A C 1
ATOM 740 O O . PHE A 1 94 ? 8.414 2.493 8.024 1.00 90.94 94 PHE A O 1
ATOM 747 N N . TRP A 1 95 ? 7.020 0.917 8.826 1.00 89.44 95 TRP A N 1
ATOM 748 C CA . TRP A 1 95 ? 6.596 0.406 7.527 1.00 89.44 95 TRP A CA 1
ATOM 749 C C . TRP A 1 95 ? 5.618 1.341 6.833 1.00 89.44 95 TRP A C 1
ATOM 751 O O . TRP A 1 95 ? 4.802 2.016 7.465 1.00 89.44 95 TRP A O 1
ATOM 761 N N . HIS A 1 96 ? 5.733 1.378 5.512 1.00 91.06 96 HIS A N 1
ATOM 762 C CA . HIS A 1 96 ? 4.893 2.161 4.625 1.00 91.06 96 HIS A CA 1
ATOM 763 C C . HIS A 1 96 ? 4.148 1.184 3.702 1.00 91.06 96 HIS A C 1
ATOM 765 O O . HIS A 1 96 ? 3.312 0.421 4.184 1.00 91.06 96 HIS A O 1
ATOM 771 N N . GLY A 1 97 ? 4.467 1.163 2.404 1.00 87.62 97 GLY A N 1
ATOM 772 C CA . GLY A 1 97 ? 3.814 0.290 1.429 1.00 87.62 97 GLY A CA 1
ATOM 773 C C . GLY A 1 97 ? 4.098 -1.201 1.617 1.00 87.62 97 GLY A C 1
ATOM 774 O O . GLY A 1 97 ? 3.382 -2.025 1.062 1.00 87.62 97 GLY A O 1
ATOM 775 N N . GLU A 1 98 ? 5.084 -1.563 2.440 1.00 88.31 98 GLU A N 1
ATOM 776 C CA . GLU A 1 98 ? 5.375 -2.963 2.774 1.00 88.31 98 GLU A CA 1
ATOM 777 C C . GLU A 1 98 ? 4.383 -3.572 3.760 1.00 88.31 98 GLU A C 1
ATOM 779 O O . GLU A 1 98 ? 4.332 -4.791 3.907 1.00 88.31 98 GLU A O 1
ATOM 784 N N . HIS A 1 99 ? 3.599 -2.742 4.449 1.00 89.94 99 HIS A N 1
ATOM 785 C CA . HIS A 1 99 ? 2.598 -3.255 5.365 1.00 89.94 99 HIS A CA 1
ATOM 786 C C . HIS A 1 99 ? 1.520 -4.023 4.583 1.00 89.94 99 HIS A C 1
ATOM 788 O O . HIS A 1 99 ? 1.037 -3.499 3.571 1.00 89.94 99 HIS A O 1
ATOM 794 N N . PRO A 1 100 ? 1.110 -5.226 5.032 1.00 89.50 100 PRO A N 1
ATOM 795 C CA . PRO A 1 100 ? 0.049 -5.978 4.372 1.00 89.50 100 PRO A CA 1
ATOM 796 C C . PRO A 1 100 ? -1.252 -5.171 4.379 1.00 89.50 100 PRO A C 1
ATOM 798 O O . PRO A 1 100 ? -1.629 -4.557 5.385 1.00 89.50 100 PRO A O 1
ATOM 801 N N . CYS A 1 101 ? -1.929 -5.130 3.236 1.00 89.50 101 CYS A N 1
ATOM 802 C CA . CYS A 1 101 ? -3.202 -4.442 3.096 1.00 89.50 101 CYS A CA 1
ATOM 803 C C . CYS A 1 101 ? -4.280 -5.212 3.857 1.00 89.50 101 CYS A C 1
ATOM 805 O O . CYS A 1 101 ? -4.626 -6.333 3.480 1.00 89.50 101 CYS A O 1
ATOM 807 N N . LYS A 1 102 ? -4.852 -4.594 4.898 1.00 89.12 102 LYS A N 1
ATOM 808 C CA . LYS A 1 102 ? -5.919 -5.229 5.676 1.00 89.12 102 LYS A CA 1
ATOM 809 C C . LYS A 1 102 ? -7.110 -5.586 4.783 1.00 89.12 102 LYS A C 1
ATOM 811 O O . LYS A 1 102 ? -7.514 -6.742 4.727 1.00 89.12 102 LYS A O 1
ATOM 816 N N . ASP A 1 103 ? -7.599 -4.626 4.002 1.00 90.50 103 ASP A N 1
ATOM 817 C CA . ASP A 1 103 ? -8.767 -4.816 3.140 1.00 90.50 103 ASP A CA 1
ATOM 818 C C . ASP A 1 103 ? -8.568 -5.882 2.060 1.00 90.50 103 ASP A C 1
ATOM 820 O O . ASP A 1 103 ? -9.532 -6.533 1.672 1.00 90.50 103 ASP A O 1
ATOM 824 N N . PHE A 1 104 ? -7.345 -6.088 1.567 1.00 91.19 104 PHE A N 1
ATOM 825 C CA . PHE A 1 104 ? -7.071 -7.107 0.552 1.00 91.19 104 PHE A CA 1
ATOM 826 C C . PHE A 1 104 ? -7.284 -8.512 1.110 1.00 91.19 104 PHE A C 1
ATOM 828 O O . PHE A 1 104 ? -8.007 -9.309 0.518 1.00 91.19 104 PHE A O 1
ATOM 835 N N . HIS A 1 105 ? -6.745 -8.785 2.298 1.00 88.50 105 HIS A N 1
ATOM 836 C CA . HIS A 1 105 ? -6.919 -10.081 2.953 1.00 88.50 105 HIS A CA 1
ATOM 837 C C . HIS A 1 105 ? -8.341 -10.300 3.489 1.00 88.50 105 HIS A C 1
ATOM 839 O O . HIS A 1 105 ? -8.752 -11.443 3.669 1.00 88.50 105 HIS A O 1
ATOM 845 N N . PHE A 1 106 ? -9.125 -9.229 3.654 1.00 88.81 106 PHE A N 1
ATOM 846 C CA . PHE A 1 106 ? -10.568 -9.298 3.909 1.00 88.81 106 PHE A CA 1
ATOM 847 C C . PHE A 1 106 ? -11.437 -9.322 2.637 1.00 88.81 106 PHE A C 1
ATOM 849 O O . PHE A 1 106 ? -12.662 -9.348 2.749 1.00 88.81 106 PHE A O 1
ATOM 856 N N . GLY A 1 107 ? -10.847 -9.286 1.436 1.00 89.44 107 GLY A N 1
ATOM 857 C CA . GLY A 1 107 ? -11.583 -9.298 0.165 1.00 89.44 107 GLY A CA 1
ATOM 858 C C . GLY A 1 107 ? -12.354 -8.007 -0.149 1.00 89.44 107 GLY A C 1
ATOM 859 O O . GLY A 1 107 ? -13.299 -8.022 -0.931 1.00 89.44 107 GLY A O 1
ATOM 860 N N . ARG A 1 108 ? -11.983 -6.886 0.478 1.00 91.38 108 ARG A N 1
ATOM 861 C CA . ARG A 1 108 ? -12.619 -5.563 0.339 1.00 91.38 108 ARG A CA 1
ATOM 862 C C . ARG A 1 108 ? -11.775 -4.565 -0.457 1.00 91.38 108 ARG A C 1
ATOM 864 O O . ARG A 1 108 ? -12.281 -3.509 -0.837 1.00 91.38 108 ARG A O 1
ATOM 871 N N . CYS A 1 109 ? -10.497 -4.859 -0.706 1.00 91.44 109 CYS A N 1
ATOM 872 C CA . CYS A 1 109 ? -9.637 -3.961 -1.472 1.00 91.44 109 CYS A CA 1
ATOM 873 C C . CYS A 1 109 ? -9.840 -4.139 -2.979 1.00 91.44 109 CYS A C 1
ATOM 875 O O . CYS A 1 109 ? -9.411 -5.134 -3.555 1.00 91.44 109 CYS A O 1
ATOM 877 N N . ASN A 1 110 ? -10.412 -3.119 -3.621 1.00 88.50 110 ASN A N 1
ATOM 878 C CA . ASN A 1 110 ? -10.582 -3.051 -5.078 1.00 88.50 110 ASN A CA 1
ATOM 879 C C . ASN A 1 110 ? -9.686 -1.979 -5.724 1.00 88.50 110 ASN A C 1
ATOM 881 O O . ASN A 1 110 ? -9.866 -1.607 -6.884 1.00 88.50 110 ASN A O 1
ATOM 885 N N . ALA A 1 111 ? -8.745 -1.418 -4.961 1.00 83.25 111 ALA A N 1
ATOM 886 C CA . ALA A 1 111 ? -7.902 -0.337 -5.444 1.00 83.25 111 ALA A CA 1
ATOM 887 C C . ALA A 1 111 ? -6.864 -0.868 -6.443 1.00 83.25 111 ALA A C 1
ATOM 889 O O . ALA A 1 111 ? -5.962 -1.615 -6.067 1.00 83.25 111 ALA A O 1
ATOM 890 N N . LEU A 1 112 ? -6.938 -0.397 -7.695 1.00 79.56 112 LEU A N 1
ATOM 891 C CA . LEU A 1 112 ? -5.950 -0.700 -8.745 1.00 79.56 112 LEU A CA 1
ATOM 892 C C . LEU A 1 112 ? -4.521 -0.319 -8.336 1.00 79.56 112 LEU A C 1
ATOM 894 O O . LEU A 1 112 ? -3.557 -0.967 -8.728 1.00 79.56 112 LEU A O 1
ATOM 898 N N . LYS A 1 113 ? -4.386 0.745 -7.540 1.00 81.25 113 LYS A N 1
ATOM 899 C CA . LYS A 1 113 ? -3.121 1.169 -6.942 1.00 81.25 113 LYS A CA 1
ATOM 900 C C . LYS A 1 113 ? -3.291 1.297 -5.434 1.00 81.25 113 LYS A C 1
ATOM 902 O O . LYS A 1 113 ? -3.349 2.404 -4.895 1.00 81.25 113 LYS A O 1
ATOM 907 N N . CYS A 1 114 ? -3.423 0.156 -4.764 1.00 87.44 114 CYS A N 1
ATOM 908 C CA . CYS A 1 114 ? -3.405 0.123 -3.311 1.00 87.44 114 CYS A CA 1
ATOM 909 C C . CYS A 1 114 ? -2.061 0.644 -2.788 1.00 87.44 114 CYS A C 1
ATOM 911 O O . CYS A 1 114 ? -1.001 0.396 -3.364 1.00 87.44 114 CYS A O 1
ATOM 913 N N . ARG A 1 115 ? -2.115 1.412 -1.698 1.00 86.69 115 ARG A N 1
ATOM 914 C CA . ARG A 1 115 ? -0.925 1.977 -1.052 1.00 86.69 115 ARG A CA 1
ATOM 915 C C . ARG A 1 115 ? -0.144 0.920 -0.262 1.00 86.69 115 ARG A C 1
ATOM 917 O O . ARG A 1 115 ? 1.031 1.135 0.010 1.00 86.69 115 ARG A O 1
ATOM 924 N N . PHE A 1 116 ? -0.803 -0.182 0.089 1.00 88.62 116 PHE A N 1
ATOM 925 C CA . PHE A 1 116 ? -0.298 -1.276 0.914 1.00 88.62 116 PHE A CA 1
ATOM 926 C C . PHE A 1 116 ? -0.054 -2.540 0.087 1.00 88.62 116 PHE A C 1
ATOM 928 O O . PHE A 1 116 ? -0.577 -2.682 -1.019 1.00 88.62 116 PHE A O 1
ATOM 935 N N . SER A 1 117 ? 0.722 -3.465 0.644 1.00 87.12 117 SER A N 1
ATOM 936 C CA . SER A 1 117 ? 1.107 -4.701 -0.029 1.00 87.12 117 SER A CA 1
ATOM 937 C C . S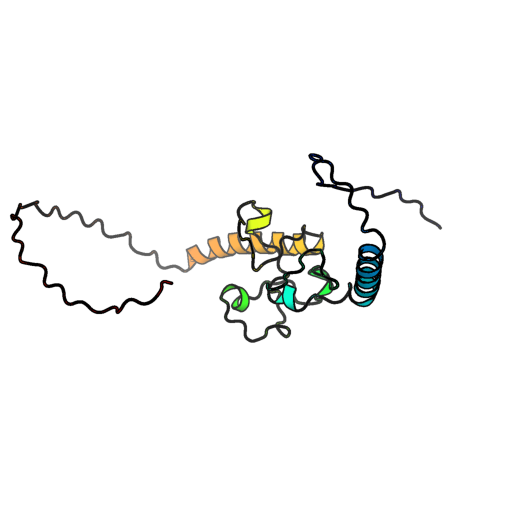ER A 1 117 ? -0.082 -5.650 -0.195 1.00 87.12 117 SER A C 1
ATOM 939 O O . SER A 1 117 ? -0.800 -5.923 0.765 1.00 87.12 117 SER A O 1
ATOM 941 N N . HIS A 1 118 ? -0.266 -6.175 -1.409 1.00 88.44 118 HIS A N 1
ATOM 942 C CA . HIS A 1 118 ? -1.162 -7.303 -1.709 1.00 88.44 118 HIS A CA 1
ATOM 943 C C . HIS A 1 118 ? -0.398 -8.635 -1.806 1.00 88.44 118 HIS A C 1
ATOM 945 O O . HIS A 1 118 ? -0.937 -9.627 -2.293 1.00 88.44 118 HIS A O 1
ATOM 951 N N . GLN A 1 119 ? 0.872 -8.666 -1.387 1.00 84.31 119 GLN A N 1
ATOM 952 C CA . GLN A 1 119 ? 1.611 -9.923 -1.300 1.00 84.31 119 GLN A CA 1
ATOM 953 C C . GLN A 1 119 ? 0.926 -10.868 -0.301 1.00 84.31 119 GLN A C 1
ATOM 955 O O . GLN A 1 119 ? 0.376 -10.399 0.700 1.00 84.31 119 GLN A O 1
ATOM 960 N N . PRO A 1 120 ? 0.956 -12.188 -0.544 1.00 86.06 120 PRO A N 1
ATOM 961 C CA . PRO A 1 120 ? 0.544 -13.174 0.448 1.00 86.06 120 PRO A CA 1
ATOM 962 C C . PRO A 1 120 ? 1.264 -12.944 1.783 1.00 86.06 120 PRO A C 1
ATOM 964 O O . PRO A 1 120 ? 2.434 -12.562 1.793 1.00 86.06 120 PRO A O 1
ATOM 967 N N . LEU A 1 121 ? 0.584 -13.175 2.911 1.00 86.94 121 LEU A N 1
ATOM 968 C CA . LEU A 1 121 ? 1.252 -13.047 4.205 1.00 86.94 121 LEU A CA 1
ATOM 969 C C . LEU A 1 121 ? 2.196 -14.229 4.432 1.00 86.94 121 LEU A C 1
ATOM 971 O O . LEU A 1 121 ? 1.744 -15.360 4.614 1.00 86.94 121 LEU A O 1
ATOM 975 N N . ASP A 1 122 ? 3.491 -13.948 4.507 1.00 86.12 122 ASP A N 1
ATOM 976 C CA . ASP A 1 122 ? 4.473 -14.849 5.110 1.00 86.12 122 ASP A CA 1
ATOM 977 C C . ASP A 1 122 ? 4.281 -14.963 6.632 1.00 86.12 122 ASP A C 1
ATOM 979 O O . ASP A 1 122 ? 3.661 -14.103 7.263 1.00 86.12 122 ASP A O 1
ATOM 983 N N . GLU A 1 123 ? 4.885 -15.982 7.252 1.00 88.00 123 GLU A N 1
ATOM 984 C CA . GLU A 1 123 ? 4.849 -16.217 8.708 1.00 88.00 123 GLU A CA 1
ATOM 985 C C . GLU A 1 123 ? 5.173 -14.948 9.522 1.00 88.00 123 GLU A C 1
ATOM 987 O O . GLU A 1 123 ? 4.504 -14.635 10.509 1.00 88.00 123 GLU A O 1
ATOM 992 N N . TYR A 1 124 ? 6.137 -14.156 9.046 1.00 84.88 124 TYR A N 1
ATOM 993 C CA . TYR A 1 124 ? 6.538 -12.897 9.666 1.00 84.88 124 TYR A CA 1
ATOM 994 C C . TYR A 1 124 ? 5.462 -11.803 9.579 1.00 84.88 124 TYR A C 1
ATOM 996 O O . TYR A 1 124 ? 5.123 -11.179 10.583 1.00 84.88 124 TYR A O 1
ATOM 1004 N N . THR A 1 125 ? 4.899 -11.563 8.393 1.00 86.88 125 THR A N 1
ATOM 1005 C CA . THR A 1 125 ? 3.894 -10.500 8.199 1.00 86.88 125 THR A CA 1
ATOM 1006 C C . THR A 1 125 ? 2.547 -10.871 8.801 1.00 86.88 125 THR A C 1
ATOM 1008 O O . THR A 1 125 ? 1.832 -9.987 9.272 1.00 86.88 125 THR A O 1
ATOM 1011 N N . LYS A 1 126 ? 2.236 -12.169 8.869 1.00 88.19 126 LYS A N 1
ATOM 1012 C CA . LYS A 1 126 ? 1.045 -12.699 9.530 1.00 88.19 126 LYS A CA 1
ATOM 1013 C C . LYS A 1 126 ? 1.021 -12.353 11.015 1.00 88.19 126 LYS A C 1
ATOM 1015 O O . LYS A 1 126 ? 0.039 -11.793 11.486 1.00 88.19 126 LYS A O 1
ATOM 1020 N N . ALA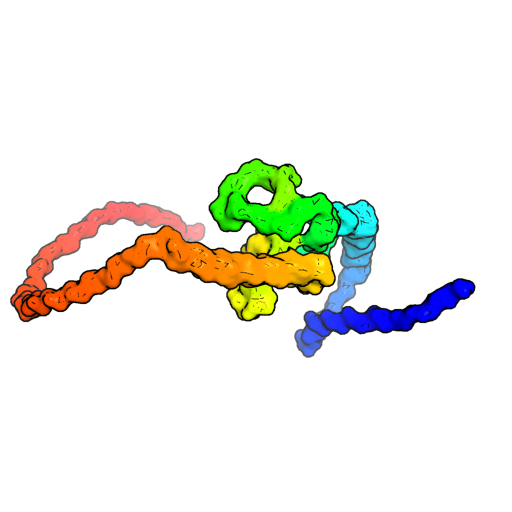 A 1 127 ? 2.130 -12.561 11.726 1.00 88.44 127 ALA A N 1
ATOM 1021 C CA . A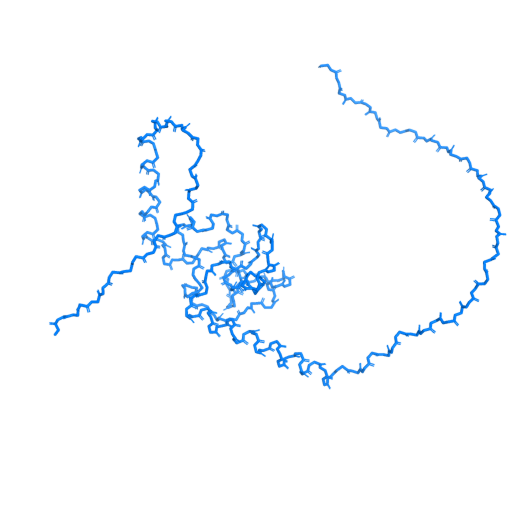LA A 1 127 ? 2.226 -12.193 13.139 1.00 88.44 127 ALA A CA 1
ATOM 1022 C C . ALA A 1 127 ? 2.010 -10.686 13.379 1.00 88.44 127 ALA A C 1
ATOM 1024 O O . ALA A 1 127 ? 1.435 -10.288 14.391 1.00 88.44 127 ALA A O 1
ATOM 1025 N N . VAL A 1 128 ? 2.462 -9.838 12.452 1.00 86.06 128 VAL A N 1
ATOM 1026 C CA . VAL A 1 128 ? 2.275 -8.379 12.516 1.00 86.06 128 VAL A CA 1
ATOM 1027 C C . VAL A 1 128 ? 0.827 -7.999 12.230 1.00 86.06 128 VAL A C 1
ATOM 1029 O O . VAL A 1 128 ? 0.251 -7.176 12.937 1.00 86.06 128 VAL A O 1
ATOM 1032 N N . PHE A 1 129 ? 0.230 -8.625 11.219 1.00 87.56 129 PHE A N 1
ATOM 1033 C CA . PHE A 1 129 ? -1.163 -8.431 10.851 1.00 87.56 129 PHE A CA 1
ATOM 1034 C C . PHE A 1 129 ? -2.114 -8.828 11.984 1.00 87.56 129 PHE A C 1
ATOM 1036 O O . PHE A 1 129 ? -2.962 -8.029 12.370 1.00 87.56 129 PHE A O 1
ATOM 1043 N N . ASP A 1 130 ? -1.917 -10.008 12.575 1.00 88.12 130 ASP A N 1
ATOM 1044 C CA . ASP A 1 130 ? -2.738 -10.518 13.676 1.00 88.12 130 ASP A CA 1
ATOM 1045 C C . ASP A 1 130 ? -2.663 -9.609 14.912 1.00 88.12 130 ASP A C 1
ATOM 1047 O O . ASP A 1 130 ? -3.672 -9.374 15.578 1.00 88.12 130 ASP A O 1
ATOM 1051 N N . LYS A 1 131 ? -1.480 -9.051 15.208 1.00 85.00 131 LYS A N 1
ATOM 1052 C CA . LYS A 1 131 ? -1.320 -8.033 16.260 1.00 85.00 131 LYS A CA 1
ATOM 1053 C C . LYS A 1 131 ? -2.097 -6.760 15.930 1.00 85.00 131 LYS A C 1
ATOM 1055 O O . LYS A 1 131 ? -2.876 -6.295 16.750 1.00 85.00 131 LYS A O 1
ATOM 1060 N N . ALA A 1 132 ? -1.976 -6.266 14.700 1.00 81.44 132 ALA A N 1
ATOM 1061 C CA . ALA A 1 132 ? -2.675 -5.067 14.249 1.00 81.44 132 ALA A CA 1
ATOM 1062 C C . ALA A 1 132 ? -4.208 -5.212 14.177 1.00 81.44 132 ALA A C 1
ATOM 1064 O O . ALA A 1 132 ? -4.889 -4.199 14.016 1.00 81.44 132 ALA A O 1
ATOM 1065 N N . LEU A 1 133 ? -4.759 -6.429 14.224 1.00 83.56 133 LEU A N 1
ATOM 1066 C CA . LEU A 1 133 ? -6.200 -6.666 14.371 1.00 83.56 133 LEU A CA 1
ATOM 1067 C C . LEU A 1 133 ? -6.635 -6.633 15.838 1.00 83.56 133 LEU A C 1
ATOM 1069 O O . LEU A 1 133 ? -7.650 -6.020 16.151 1.00 83.56 133 LEU A O 1
ATOM 1073 N N . LYS A 1 134 ? -5.845 -7.239 16.729 1.00 83.25 134 LYS A N 1
ATOM 1074 C CA . LYS A 1 134 ? -6.109 -7.235 18.176 1.00 83.25 134 LYS A CA 1
ATOM 1075 C C . LYS A 1 134 ? -6.019 -5.829 18.764 1.00 83.25 134 LYS A C 1
ATOM 1077 O O . LYS A 1 134 ? -6.898 -5.422 19.515 1.00 83.25 134 LYS A O 1
ATOM 1082 N N . ASP A 1 135 ? -5.025 -5.055 18.333 1.00 76.56 135 ASP A N 1
ATOM 1083 C CA . ASP A 1 135 ? -4.835 -3.680 18.798 1.00 76.56 135 ASP A CA 1
ATOM 1084 C C . ASP A 1 135 ? -6.017 -2.764 18.407 1.00 76.56 135 ASP A C 1
ATOM 1086 O O . ASP A 1 135 ? -6.332 -1.828 19.139 1.00 76.56 135 ASP A O 1
ATOM 1090 N N . GLU A 1 136 ? -6.705 -3.012 17.282 1.00 69.38 136 GLU A N 1
ATOM 1091 C CA . GLU A 1 136 ? -7.906 -2.253 16.870 1.00 69.38 136 GLU A CA 1
ATOM 1092 C C . GLU A 1 136 ? -9.129 -2.609 17.728 1.00 69.38 136 GLU A C 1
ATOM 1094 O O . GLU A 1 136 ? -9.925 -1.734 18.060 1.00 69.38 136 GLU A O 1
ATOM 1099 N N . GLU A 1 137 ? -9.266 -3.874 18.134 1.00 72.44 137 GLU A N 1
ATOM 1100 C CA . GLU A 1 137 ? -10.321 -4.320 19.052 1.00 72.44 137 GLU A CA 1
ATOM 1101 C C . GLU A 1 137 ? -10.133 -3.699 20.447 1.00 72.44 137 GLU A C 1
ATOM 1103 O O . GLU A 1 137 ? -11.074 -3.138 21.017 1.00 72.44 137 GLU A O 1
ATOM 1108 N N . GLU A 1 138 ? -8.898 -3.689 20.959 1.00 63.81 138 GLU A N 1
ATOM 1109 C CA . GLU A 1 138 ? -8.566 -3.067 22.247 1.00 63.81 138 GLU A CA 1
ATOM 1110 C C . GLU A 1 138 ? -8.632 -1.533 22.206 1.00 63.81 138 GLU A C 1
ATOM 1112 O O . GLU A 1 138 ? -9.094 -0.907 23.166 1.00 63.81 138 GLU A O 1
ATOM 1117 N N . THR A 1 139 ? -8.227 -0.888 21.106 1.00 62.66 139 THR A N 1
ATOM 1118 C CA . THR A 1 139 ? -8.337 0.577 20.976 1.00 62.66 139 THR A CA 1
ATOM 1119 C C . THR A 1 139 ? -9.770 1.043 20.730 1.00 62.66 139 THR A C 1
ATOM 1121 O O . THR A 1 139 ? -10.131 2.106 21.238 1.00 62.66 139 THR A O 1
ATOM 1124 N N . ALA A 1 140 ? -10.622 0.251 20.068 1.00 55.78 140 ALA A N 1
ATOM 1125 C CA . ALA A 1 140 ? -12.062 0.508 19.989 1.00 55.78 140 ALA A CA 1
ATOM 1126 C C . ALA A 1 140 ? -12.744 0.372 21.362 1.00 55.78 140 ALA A C 1
ATOM 1128 O O . ALA A 1 140 ? -13.570 1.214 21.722 1.00 55.78 140 ALA A O 1
ATOM 1129 N N . ALA A 1 141 ? -12.344 -0.619 22.168 1.00 53.22 141 ALA A N 1
ATOM 1130 C CA . ALA A 1 141 ? -12.816 -0.765 23.546 1.00 53.22 141 ALA A CA 1
ATOM 1131 C C . ALA A 1 141 ? -12.338 0.388 24.452 1.00 53.22 141 ALA A C 1
ATOM 1133 O O . ALA A 1 141 ? -13.097 0.895 25.277 1.00 53.22 141 ALA A O 1
ATOM 1134 N N . SER A 1 142 ? -11.104 0.862 24.262 1.00 54.66 142 SER A N 1
ATOM 1135 C CA . SER A 1 142 ? -10.513 1.945 25.064 1.00 54.66 142 SER A CA 1
ATOM 1136 C C . SER A 1 142 ? -11.000 3.344 24.658 1.00 54.66 142 SER A C 1
ATOM 1138 O O . SER A 1 142 ? -11.077 4.242 25.497 1.00 54.66 142 SER A O 1
ATOM 1140 N N . ALA A 1 143 ? -11.373 3.550 23.391 1.00 51.81 143 ALA A N 1
ATOM 1141 C CA . ALA A 1 143 ? -11.946 4.810 22.912 1.00 51.81 143 ALA A CA 1
ATOM 1142 C C . ALA A 1 143 ? -13.373 5.048 23.438 1.00 51.81 143 ALA A C 1
ATOM 1144 O O . ALA A 1 143 ? -13.789 6.197 23.557 1.00 51.81 143 ALA A O 1
ATOM 1145 N N . ALA A 1 144 ? -14.098 3.996 23.831 1.00 51.75 144 ALA A N 1
ATOM 1146 C CA . ALA A 1 144 ? -15.402 4.127 24.480 1.00 51.75 144 ALA A CA 1
ATOM 1147 C C . ALA A 1 144 ? -15.316 4.636 25.936 1.00 51.75 144 ALA A C 1
ATOM 1149 O O . ALA A 1 144 ? -16.306 5.141 26.458 1.00 51.75 144 ALA A O 1
ATOM 1150 N N . ALA A 1 145 ? -14.149 4.556 26.589 1.00 52.69 145 ALA A N 1
ATOM 1151 C CA . ALA A 1 145 ? -13.987 4.964 27.989 1.00 52.69 145 ALA A CA 1
ATOM 1152 C C . ALA A 1 145 ? -13.619 6.451 28.184 1.00 52.69 145 ALA A C 1
ATOM 1154 O O . ALA A 1 145 ? -13.735 6.954 29.297 1.00 52.69 145 ALA A O 1
ATOM 1155 N N . ASN A 1 146 ? -13.194 7.164 27.130 1.00 56.12 146 ASN A N 1
ATOM 1156 C CA . ASN A 1 146 ? -12.754 8.570 27.214 1.00 56.12 146 ASN A CA 1
ATOM 1157 C C . ASN A 1 146 ? -13.477 9.529 26.252 1.00 56.12 146 ASN A C 1
ATOM 1159 O O . ASN A 1 146 ? -13.072 10.682 26.097 1.00 56.12 146 ASN A O 1
ATOM 1163 N N . VAL A 1 147 ? -14.565 9.086 25.620 1.00 46.00 147 VAL A N 1
ATOM 1164 C CA . VAL A 1 147 ? -15.467 9.977 24.887 1.00 46.00 147 VAL A CA 1
ATOM 1165 C C . VAL A 1 147 ? -16.613 10.336 25.824 1.00 46.00 147 VAL A C 1
ATOM 1167 O O . VAL A 1 147 ? -17.439 9.491 26.162 1.00 46.00 147 VAL A O 1
ATOM 1170 N N . ILE A 1 148 ? -16.660 11.604 26.246 1.00 56.66 148 ILE A N 1
ATOM 1171 C CA . ILE A 1 148 ? -17.887 12.220 26.768 1.00 56.66 148 ILE A CA 1
ATOM 1172 C C . ILE A 1 148 ? -18.987 11.875 25.755 1.00 56.66 148 ILE A C 1
ATOM 1174 O O . ILE A 1 148 ? -18.807 12.212 24.580 1.00 56.66 148 ILE A O 1
ATOM 1178 N N . PRO A 1 149 ? -20.069 11.177 26.145 1.00 53.22 149 PRO A N 1
ATOM 1179 C CA . PRO A 1 149 ? -21.080 10.732 25.199 1.00 53.22 149 PRO A CA 1
ATOM 1180 C C . PRO A 1 149 ? -21.575 11.932 24.394 1.00 53.22 149 PRO A C 1
ATOM 1182 O O . PRO A 1 149 ? -22.031 12.929 24.959 1.00 53.22 149 PRO A O 1
ATOM 1185 N N . LEU A 1 150 ? -21.435 11.850 23.068 1.00 48.56 150 LEU A N 1
ATOM 1186 C CA . LEU A 1 150 ? -21.998 12.844 22.165 1.00 48.56 150 LEU A CA 1
ATOM 1187 C C . LEU A 1 150 ? -23.516 12.862 22.417 1.00 48.56 150 LEU A C 1
ATOM 1189 O O . LEU A 1 150 ? -24.123 11.784 22.429 1.00 48.56 150 LEU A O 1
ATOM 1193 N N . PRO A 1 151 ? -24.145 14.027 22.657 1.00 53.25 151 PRO A N 1
ATOM 1194 C CA . PRO A 1 151 ? -25.588 14.074 22.835 1.00 53.25 151 PRO A CA 1
ATOM 1195 C C . PRO A 1 151 ? -26.283 13.506 21.587 1.00 53.25 151 PRO A C 1
ATOM 1197 O O . PRO A 1 151 ? -25.775 13.685 20.472 1.00 53.25 151 PRO A O 1
ATOM 1200 N N . PRO A 1 152 ? -27.429 12.817 21.747 1.00 58.03 152 PRO A N 1
ATOM 1201 C CA . PRO A 1 152 ? -28.190 12.309 20.613 1.00 58.03 152 PRO A CA 1
ATOM 1202 C C . PRO A 1 152 ? -28.527 13.460 19.654 1.00 58.03 152 PRO A C 1
ATOM 1204 O O . PRO A 1 152 ? -28.712 14.594 20.113 1.00 58.03 152 PRO A O 1
ATOM 1207 N N . PRO A 1 153 ? -28.633 13.208 18.334 1.00 52.69 153 PRO A N 1
ATOM 1208 C CA . PRO A 1 153 ? -29.118 14.230 17.421 1.00 52.69 153 PRO A CA 1
ATOM 1209 C C . PRO A 1 153 ? -30.484 14.701 17.922 1.00 52.69 153 PRO A C 1
ATOM 1211 O O . PRO A 1 153 ? -31.389 13.890 18.131 1.00 52.69 153 PRO A O 1
ATOM 1214 N N . PHE A 1 154 ? -30.617 16.008 18.159 1.00 45.81 154 PHE A N 1
ATOM 1215 C CA . PHE A 1 154 ? -31.893 16.614 18.507 1.00 45.81 154 PHE A CA 1
ATOM 1216 C C . PHE A 1 154 ? -32.905 16.229 17.429 1.00 45.81 154 PHE A C 1
ATOM 1218 O O . PHE A 1 154 ? -32.810 16.673 16.283 1.00 45.81 154 PHE A O 1
ATOM 1225 N N . SER A 1 155 ? -33.870 15.388 17.805 1.00 58.97 155 SER A N 1
ATOM 1226 C CA . SER A 1 155 ? -35.046 15.101 16.996 1.00 58.97 155 SER A CA 1
ATOM 1227 C C . SER A 1 155 ? -35.831 16.401 16.863 1.00 58.97 155 SER A C 1
ATOM 1229 O O . SER A 1 1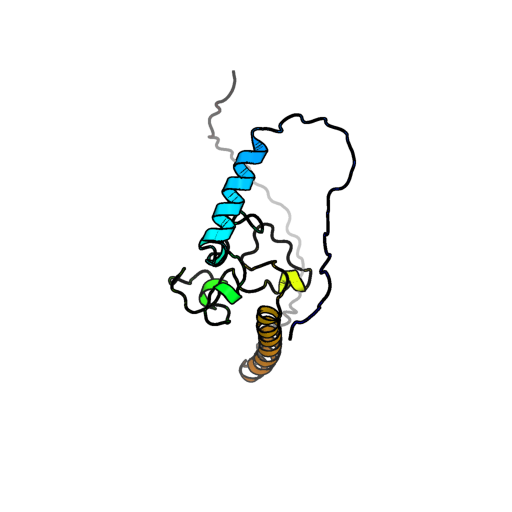55 ? -36.664 16.732 17.706 1.00 58.97 155 SER A O 1
ATOM 1231 N N . SER A 1 156 ? -35.524 17.173 15.821 1.00 51.00 156 SER A N 1
ATOM 1232 C CA . SER A 1 156 ? -36.257 18.383 15.461 1.00 51.00 156 SER A CA 1
ATOM 1233 C C . SER A 1 156 ? -37.589 17.973 14.850 1.00 51.00 156 SER A C 1
ATOM 1235 O O . SER A 1 156 ? -37.795 18.006 13.642 1.00 51.00 156 SER A O 1
ATOM 1237 N N . SER A 1 157 ? -38.505 17.560 15.721 1.00 60.56 157 SER A N 1
ATOM 1238 C CA . SER A 1 157 ? -39.927 17.537 15.428 1.00 60.56 157 SER A CA 1
ATOM 1239 C C . SER A 1 157 ? -40.432 18.974 15.496 1.00 60.56 157 SER A C 1
ATOM 1241 O O . SER A 1 157 ? -40.964 19.403 16.516 1.00 60.56 157 SER A O 1
ATOM 1243 N N . GLN A 1 158 ? -40.250 19.732 14.416 1.00 59.88 158 GLN A N 1
ATOM 1244 C CA . GLN A 1 158 ? -41.089 20.893 14.146 1.00 59.88 158 GLN A CA 1
ATOM 1245 C C . GLN A 1 158 ? -41.623 20.789 12.724 1.00 59.88 158 GLN A C 1
ATOM 1247 O O . GLN A 1 158 ? -40.935 20.977 11.727 1.00 59.88 158 GLN A O 1
ATOM 1252 N N . ASN A 1 159 ? -42.891 20.403 12.702 1.00 59.81 159 ASN A N 1
ATOM 1253 C CA . ASN A 1 159 ? -43.804 20.379 11.584 1.00 59.81 159 ASN A CA 1
ATOM 1254 C C . ASN A 1 159 ? -43.955 21.819 11.065 1.00 59.81 159 ASN A C 1
ATOM 1256 O O . ASN A 1 159 ? -44.592 22.643 11.721 1.00 59.81 159 ASN A O 1
ATOM 1260 N N . ILE A 1 160 ? -43.321 22.145 9.937 1.00 58.16 160 ILE A N 1
ATOM 1261 C CA . ILE A 1 160 ? -43.563 23.412 9.242 1.00 58.16 160 ILE A CA 1
ATOM 1262 C C . ILE A 1 160 ? -44.615 23.132 8.162 1.00 58.16 160 ILE A C 1
ATOM 1264 O O . ILE A 1 160 ? -44.367 22.299 7.286 1.00 58.16 160 ILE A O 1
ATOM 1268 N N . PRO A 1 161 ? -45.789 23.788 8.208 1.00 52.72 161 PRO A N 1
ATOM 1269 C CA . PRO A 1 161 ? -46.838 23.576 7.227 1.00 52.72 161 PRO A CA 1
ATOM 1270 C C . PRO A 1 161 ? -46.382 24.030 5.840 1.00 52.72 161 PRO A C 1
ATOM 1272 O O . PRO A 1 161 ? -45.900 25.146 5.642 1.00 52.72 161 PRO A O 1
ATOM 1275 N N . VAL A 1 162 ? -46.582 23.143 4.869 1.00 56.50 162 VAL A N 1
ATOM 1276 C CA . VAL A 1 162 ? -46.486 23.435 3.441 1.00 56.50 162 VAL A CA 1
ATOM 1277 C C . VAL A 1 162 ? -47.549 24.469 3.071 1.00 56.50 162 VAL A C 1
ATOM 1279 O O . VAL A 1 162 ? -48.716 24.139 2.891 1.00 56.50 162 VAL A O 1
ATOM 1282 N N . HIS A 1 163 ? -47.159 25.739 2.961 1.00 58.81 163 HIS A N 1
ATOM 1283 C CA . HIS A 1 163 ? -47.981 26.726 2.272 1.00 58.81 163 HIS A CA 1
ATOM 1284 C C . HIS A 1 163 ? -47.418 26.946 0.871 1.00 58.81 163 HIS A C 1
ATOM 1286 O O . HIS A 1 163 ? -46.290 27.404 0.688 1.00 58.81 163 HIS A O 1
ATOM 1292 N N . CYS A 1 164 ? -48.217 26.563 -0.119 1.00 53.75 164 CYS A N 1
ATOM 1293 C CA . CYS A 1 164 ? -47.954 26.755 -1.532 1.00 53.75 164 CYS A CA 1
ATOM 1294 C C . CYS A 1 164 ? -47.802 28.251 -1.841 1.00 53.75 164 CYS A C 1
ATOM 1296 O O . CYS A 1 164 ? -48.728 29.024 -1.596 1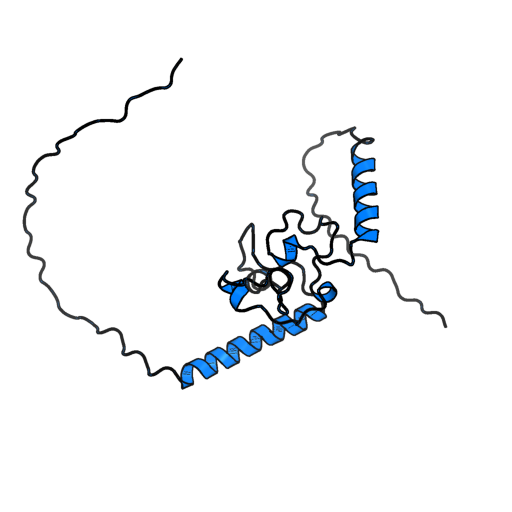.00 53.75 164 CYS A O 1
ATOM 1298 N N . LEU A 1 165 ? -46.673 28.647 -2.433 1.00 54.72 165 LEU A N 1
ATOM 1299 C CA . LEU A 1 165 ? -46.550 29.912 -3.159 1.00 54.72 165 LEU A CA 1
ATOM 1300 C C . LEU A 1 165 ? -46.239 29.614 -4.640 1.00 54.72 165 LEU A C 1
ATOM 1302 O O . LEU A 1 165 ? -45.427 28.728 -4.916 1.00 54.72 165 LEU A O 1
ATOM 1306 N N . PRO A 1 166 ? -46.905 30.298 -5.590 1.00 61.28 166 PRO A N 1
ATOM 1307 C CA . PRO A 1 166 ? -46.809 30.019 -7.024 1.00 61.28 166 PRO A CA 1
ATOM 1308 C C . PRO A 1 166 ? -45.471 30.463 -7.649 1.00 61.28 166 PRO A C 1
ATOM 1310 O O . PRO A 1 166 ? -44.779 31.316 -7.091 1.00 61.28 166 PRO A O 1
ATOM 1313 N N . PRO A 1 167 ? -45.117 29.927 -8.836 1.00 54.22 167 PRO A N 1
ATOM 1314 C CA . PRO A 1 167 ? -43.877 30.252 -9.530 1.00 54.22 167 PRO A CA 1
ATOM 1315 C C . PRO A 1 167 ? -43.964 31.616 -10.223 1.00 54.22 167 PRO A C 1
ATOM 1317 O O . PRO A 1 167 ? -44.774 31.816 -11.127 1.00 54.22 167 PRO A O 1
ATOM 1320 N N . THR A 1 168 ? -43.077 32.539 -9.861 1.00 59.06 168 THR A N 1
ATOM 1321 C CA . THR A 1 168 ? -42.802 33.744 -10.650 1.00 59.06 168 THR A CA 1
ATOM 1322 C C . THR A 1 168 ? -41.407 33.638 -11.261 1.00 59.06 168 THR A C 1
ATOM 1324 O O . THR A 1 168 ? -40.386 33.788 -10.598 1.00 59.06 168 THR A O 1
ATOM 1327 N N . PHE A 1 169 ? -41.366 33.342 -12.561 1.00 54.62 169 PHE A N 1
ATOM 1328 C CA . PHE A 1 169 ? -40.167 33.504 -13.383 1.00 54.62 169 PHE A CA 1
ATOM 1329 C C . PHE A 1 169 ? -39.900 34.998 -13.611 1.00 54.62 169 PHE A C 1
ATOM 1331 O O . PHE A 1 169 ? -40.840 35.747 -13.889 1.00 54.62 169 PHE A O 1
ATOM 1338 N N . PRO A 1 170 ? -38.628 35.424 -13.595 1.00 50.28 170 PRO A N 1
ATOM 1339 C CA . PRO A 1 170 ? -38.169 36.218 -14.731 1.00 50.28 170 PRO A CA 1
ATOM 1340 C C . PRO A 1 170 ? -36.803 35.772 -15.280 1.00 50.28 170 PRO A C 1
ATOM 1342 O O . PRO A 1 170 ? -35.789 35.735 -14.592 1.00 50.28 170 PRO A O 1
ATOM 1345 N N . THR A 1 171 ? -36.850 35.468 -16.576 1.00 56.44 171 THR A N 1
ATOM 1346 C CA . THR A 1 171 ? -35.938 35.905 -17.644 1.00 56.44 171 THR A CA 1
ATOM 1347 C C . THR A 1 171 ? -34.424 35.688 -17.509 1.00 56.44 171 THR A C 1
ATOM 1349 O O . THR A 1 171 ? -33.665 36.459 -16.932 1.00 56.44 171 THR A O 1
ATOM 1352 N N . PHE A 1 172 ? -33.999 34.664 -18.245 1.00 51.34 172 PHE A N 1
ATOM 1353 C CA . PHE A 1 172 ? -32.667 34.398 -18.770 1.00 51.34 172 PHE A CA 1
A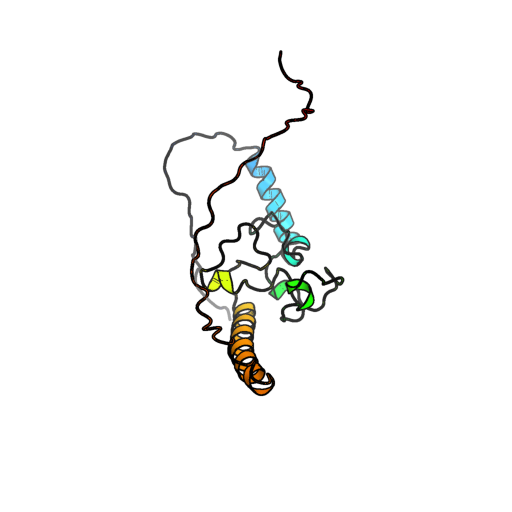TOM 1354 C C . PHE A 1 172 ? -32.117 35.592 -19.576 1.00 51.34 172 PHE A C 1
ATOM 1356 O O . PHE A 1 172 ? -32.716 35.990 -20.575 1.00 51.34 172 PHE A O 1
ATOM 1363 N N . SER A 1 173 ? -30.952 36.118 -19.189 1.00 58.88 173 SER A N 1
ATOM 1364 C CA . SER A 1 173 ? -30.103 36.922 -20.074 1.00 58.88 173 SER A CA 1
ATOM 1365 C C . SER A 1 173 ? -28.813 36.149 -20.328 1.00 58.88 173 SER A C 1
ATOM 1367 O O . SER A 1 173 ? -27.967 36.005 -19.445 1.00 58.88 173 SER A O 1
ATOM 1369 N N . GLN A 1 174 ? -28.702 35.590 -21.533 1.00 55.09 174 GLN A N 1
ATOM 1370 C CA . GLN A 1 174 ? -27.453 35.048 -22.053 1.00 55.09 174 GLN A CA 1
ATOM 1371 C C . GLN A 1 174 ? -26.511 36.210 -22.339 1.00 55.09 174 GLN A C 1
ATOM 1373 O O . GLN A 1 174 ? -26.874 37.121 -23.080 1.00 55.09 174 GLN A O 1
ATOM 1378 N N . SER A 1 175 ? -25.272 36.118 -21.867 1.00 55.75 175 SER A N 1
ATOM 1379 C CA . SER A 1 175 ? -24.176 36.779 -22.562 1.00 55.75 175 SER A CA 1
ATOM 1380 C C . SER A 1 175 ? -23.068 35.777 -22.839 1.00 55.75 175 SER A C 1
ATOM 1382 O O . SER A 1 175 ? -22.504 35.145 -21.947 1.00 55.75 175 SER A O 1
ATOM 1384 N N . ALA A 1 176 ? -22.855 35.593 -24.135 1.00 56.34 176 ALA A N 1
ATOM 1385 C CA . ALA A 1 176 ? -21.918 34.690 -24.755 1.00 56.34 176 ALA A CA 1
ATOM 1386 C C . ALA A 1 176 ? -20.472 35.159 -24.569 1.00 56.34 176 ALA A C 1
ATOM 1388 O O . ALA A 1 176 ? -20.169 36.332 -24.774 1.00 56.34 176 ALA A O 1
ATOM 1389 N N . ASN A 1 177 ? -19.557 34.219 -24.331 1.00 53.62 177 ASN A N 1
ATOM 1390 C CA . ASN A 1 177 ? -18.286 34.159 -25.055 1.00 53.62 177 ASN A CA 1
ATOM 1391 C C . ASN A 1 177 ? -17.576 32.838 -24.741 1.00 53.62 177 ASN A C 1
ATOM 1393 O O . ASN A 1 177 ? -16.902 32.707 -23.728 1.00 53.62 177 ASN A O 1
ATOM 1397 N N . HIS A 1 178 ? -17.648 31.879 -25.660 1.00 52.81 178 HIS A N 1
ATOM 1398 C CA . HIS A 1 178 ? -16.444 31.130 -25.987 1.00 52.81 178 HIS A CA 1
ATOM 1399 C C . HIS A 1 178 ? -16.373 30.965 -27.496 1.00 52.81 178 HIS A C 1
ATOM 1401 O O . HIS A 1 178 ? -17.233 30.369 -28.146 1.00 52.81 178 HIS A O 1
ATOM 1407 N N . LYS A 1 179 ? -15.354 31.618 -28.047 1.00 56.72 179 LYS A N 1
ATOM 1408 C CA . LYS A 1 179 ? -15.024 31.619 -29.458 1.00 56.72 179 LYS A CA 1
ATOM 1409 C C . LYS A 1 179 ? -14.563 30.216 -29.841 1.00 56.72 179 LYS A C 1
ATOM 1411 O O . LYS A 1 179 ? -13.630 29.668 -29.266 1.00 56.72 179 LYS A O 1
ATOM 1416 N N . LYS A 1 180 ? -15.291 29.683 -30.817 1.00 54.00 180 LYS A N 1
ATOM 1417 C CA . LYS A 1 180 ? -14.991 28.549 -31.690 1.00 54.00 180 LYS A CA 1
ATOM 1418 C C . LYS A 1 180 ? -13.548 28.611 -32.187 1.00 54.00 180 LYS A C 1
ATOM 1420 O O . LYS A 1 180 ? -13.183 29.685 -32.637 1.00 54.00 180 LYS A O 1
ATOM 1425 N N . TYR A 1 181 ? -12.841 27.479 -32.221 1.00 45.94 181 TYR A N 1
ATOM 1426 C CA . TYR A 1 181 ? -11.999 27.048 -33.352 1.00 45.94 181 TYR A CA 1
ATOM 1427 C C . TYR A 1 181 ? -11.740 25.536 -33.255 1.00 45.94 181 TYR A C 1
ATOM 1429 O O . TYR A 1 181 ? -11.163 25.091 -32.271 1.00 45.94 181 TYR A O 1
ATOM 1437 N N . CYS A 1 182 ? -12.213 24.781 -34.255 1.00 40.50 182 CYS A N 1
ATOM 1438 C CA . CYS A 1 182 ? -11.573 23.598 -34.856 1.00 40.50 182 CYS A CA 1
ATOM 1439 C C . CYS A 1 182 ? -12.491 23.014 -35.946 1.00 40.50 182 CYS A C 1
ATOM 1441 O O . CYS A 1 182 ? -13.510 22.408 -35.624 1.00 40.50 182 CYS A O 1
ATOM 1443 N N . ALA A 1 183 ? -12.127 23.235 -37.212 1.00 46.78 183 ALA A N 1
ATOM 1444 C CA . ALA A 1 183 ? -12.317 22.349 -38.370 1.00 46.78 183 ALA A CA 1
ATOM 1445 C C . ALA A 1 183 ? -11.780 23.096 -39.603 1.00 46.78 183 ALA A C 1
ATOM 1447 O O . ALA A 1 183 ? -12.286 24.180 -39.897 1.00 46.78 183 ALA A O 1
ATOM 1448 N N . VAL A 1 184 ? -10.725 22.600 -40.255 1.00 56.31 184 VAL A N 1
ATOM 1449 C CA . VAL A 1 184 ? -10.792 21.653 -41.387 1.00 56.31 184 VAL A CA 1
ATOM 1450 C C . VAL A 1 184 ? -9.500 20.841 -41.397 1.00 56.31 184 VAL A C 1
ATOM 1452 O O . VAL A 1 184 ? -8.444 21.451 -41.117 1.00 56.31 184 VAL A O 1
#

pLDDT: mean 71.81, std 17.4, range [35.69, 92.44]

Radius of gyration: 28.59 Å; chains: 1; bounding box: 72×73×69 Å

Secondary structure (DSSP, 8-state):
-------------------------HHHHHHHHHHHHHHHHHHTTSB-HHHHTT--SSGGG-SSB--GGGG-SEEEE-HHHHTT--S-GGG-SEESTTSB-HHHHTT----TT-SSB-S---HHHHHHHHHHHHHHHHHHHHHTTSSPPPPPP-------------------------------

InterPro domains:
  IPR000571 Zinc finger, CCCH-type [PS50103] (42-69)
  IPR000571 Zinc finger, CCCH-type [PS50103] (73-99)
  IPR000571 Zinc finger, CCCH-type [PS50103] (100-121)
  IPR000571 Zinc finger, CCCH-type [SM00356] (42-68)
  IPR000571 Zinc finger, CCCH-type [SM00356] (73-98)
  IPR000571 Zinc finger, CCCH-type [SM00356] (99-120)
  IPR036855 Zinc finger, CCCH-type superfamily [SSF90229] (43-67)
  IPR036855 Zinc finger, CCCH-type superfamily [SSF90229] (72-97)
  IPR036855 Zinc finger, CCCH-type superfamily [SSF90229] (100-142)
  IPR041367 E3 ligase, CCCH-type zinc finger [PF18044] (47-67)
  IPR045124 Protein suppressor of sable-like [PTHR13119] (36-142)